Protein AF-A0AAD2GC82-F1 (afdb_monomer)

Structure (mmCIF, N/CA/C/O backbone):
data_AF-A0AAD2GC82-F1
#
_entry.id   AF-A0AAD2GC82-F1
#
loop_
_atom_site.group_PDB
_atom_site.id
_atom_site.type_symbol
_atom_site.label_atom_id
_atom_site.label_alt_id
_atom_site.label_comp_id
_atom_site.label_asym_id
_atom_site.label_entity_id
_atom_site.label_seq_id
_atom_site.pdbx_PDB_ins_code
_atom_site.Cartn_x
_atom_site.Cartn_y
_atom_site.Cartn_z
_atom_site.occupancy
_atom_site.B_iso_or_equiv
_atom_site.auth_seq_id
_atom_site.auth_comp_id
_atom_site.auth_asym_id
_atom_site.auth_atom_id
_atom_site.pdbx_PDB_model_num
ATOM 1 N N . MET A 1 1 ? 11.643 -2.626 2.211 1.00 55.22 1 MET A N 1
ATOM 2 C CA . MET A 1 1 ? 11.636 -1.670 1.077 1.00 55.22 1 MET A CA 1
ATOM 3 C C . MET A 1 1 ? 10.677 -2.180 0.012 1.00 55.22 1 MET A C 1
ATOM 5 O O . MET A 1 1 ? 10.746 -3.359 -0.311 1.00 55.22 1 MET A O 1
ATOM 9 N N . THR A 1 2 ? 9.769 -1.345 -0.496 1.00 75.06 2 THR A N 1
ATOM 10 C CA . THR A 1 2 ? 8.800 -1.717 -1.545 1.00 75.06 2 THR A CA 1
ATOM 11 C C . THR A 1 2 ? 9.206 -1.117 -2.894 1.00 75.06 2 THR A C 1
ATOM 13 O O . THR A 1 2 ? 9.865 -0.080 -2.945 1.00 75.06 2 THR A O 1
ATOM 16 N N . GLY A 1 3 ? 8.836 -1.770 -4.001 1.00 83.25 3 GLY A N 1
ATOM 17 C CA . GLY A 1 3 ? 9.104 -1.261 -5.350 1.00 83.25 3 GLY A CA 1
ATOM 18 C C . GLY A 1 3 ? 8.219 -0.058 -5.672 1.00 83.25 3 GLY A C 1
ATOM 19 O O . GLY A 1 3 ? 7.081 -0.233 -6.099 1.00 83.25 3 GLY A O 1
ATOM 20 N N . VAL A 1 4 ? 8.737 1.144 -5.433 1.00 89.88 4 VAL A N 1
ATOM 21 C CA . VAL A 1 4 ? 8.135 2.455 -5.744 1.00 89.88 4 VAL A CA 1
ATOM 22 C C . VAL A 1 4 ? 9.159 3.312 -6.487 1.00 89.88 4 VAL A C 1
ATOM 24 O O . VAL A 1 4 ? 10.333 2.938 -6.526 1.00 89.88 4 VAL A O 1
ATOM 27 N N . GLY A 1 5 ? 8.750 4.439 -7.073 1.00 88.38 5 GLY A N 1
ATOM 28 C CA . GLY A 1 5 ? 9.594 5.260 -7.950 1.00 88.38 5 GLY A CA 1
ATOM 29 C C . GLY A 1 5 ? 11.014 5.512 -7.424 1.00 88.38 5 GLY A C 1
ATOM 30 O O . GLY A 1 5 ? 11.978 5.198 -8.122 1.00 88.38 5 GLY A O 1
ATOM 31 N N . LYS A 1 6 ? 11.166 5.972 -6.174 1.00 91.12 6 LYS A N 1
ATOM 32 C CA . LYS A 1 6 ? 12.472 6.191 -5.523 1.00 91.12 6 LYS A CA 1
ATOM 33 C C . LYS A 1 6 ? 13.366 4.948 -5.550 1.00 91.12 6 LYS A C 1
ATOM 35 O O . LYS A 1 6 ? 14.505 5.025 -5.998 1.00 91.12 6 LYS A O 1
ATOM 40 N N . PHE A 1 7 ? 12.867 3.802 -5.084 1.00 89.69 7 PHE A N 1
ATOM 41 C CA . PHE A 1 7 ? 13.669 2.575 -5.007 1.00 89.69 7 PHE A CA 1
ATOM 42 C C . PHE A 1 7 ? 13.907 1.945 -6.378 1.00 89.69 7 PHE A C 1
ATOM 44 O O . PHE A 1 7 ? 14.988 1.430 -6.632 1.00 89.69 7 PHE A O 1
ATOM 51 N N . LEU A 1 8 ? 12.939 2.031 -7.289 1.00 86.19 8 LEU A N 1
ATOM 52 C CA . LEU A 1 8 ? 13.107 1.542 -8.654 1.00 86.19 8 LEU A CA 1
ATOM 53 C C . LEU A 1 8 ? 14.156 2.351 -9.431 1.00 86.19 8 LEU A C 1
ATOM 55 O O . LEU A 1 8 ? 14.877 1.764 -10.235 1.00 86.19 8 LEU A O 1
ATOM 59 N N . ALA A 1 9 ? 14.273 3.656 -9.171 1.00 86.44 9 ALA A N 1
ATOM 60 C CA . ALA A 1 9 ? 15.361 4.476 -9.699 1.00 86.44 9 ALA A CA 1
ATOM 61 C C . ALA A 1 9 ? 16.716 4.071 -9.093 1.00 86.44 9 ALA A C 1
ATOM 63 O O . ALA A 1 9 ? 17.656 3.812 -9.835 1.00 86.44 9 ALA A O 1
ATOM 64 N N . ILE A 1 10 ? 16.793 3.898 -7.766 1.00 88.25 10 ILE A N 1
ATOM 65 C CA . ILE A 1 10 ? 18.008 3.409 -7.079 1.00 88.25 10 ILE A CA 1
ATOM 66 C C . ILE A 1 10 ? 18.459 2.042 -7.627 1.00 88.25 10 ILE A C 1
ATOM 68 O O . ILE A 1 10 ? 19.651 1.786 -7.760 1.00 88.25 10 ILE A O 1
ATOM 72 N N . TRP A 1 11 ? 17.521 1.159 -7.977 1.00 84.88 11 TRP A N 1
ATOM 73 C CA . TRP A 1 11 ? 17.812 -0.163 -8.546 1.00 84.88 11 TRP A CA 1
ATOM 74 C C . TRP A 1 11 ? 18.043 -0.162 -10.066 1.00 84.88 11 TRP A C 1
ATOM 76 O O . TRP A 1 11 ? 18.080 -1.240 -10.663 1.00 84.88 11 TRP A O 1
ATOM 86 N N . ASN A 1 12 ? 18.145 1.006 -10.711 1.00 80.38 12 ASN A N 1
ATOM 87 C CA . ASN A 1 12 ? 18.289 1.151 -12.166 1.00 80.38 12 ASN A CA 1
ATOM 88 C C . ASN A 1 12 ? 17.193 0.417 -12.970 1.00 80.38 12 ASN A C 1
ATOM 90 O O . ASN A 1 12 ? 17.433 -0.124 -14.050 1.00 80.38 12 ASN A O 1
ATOM 94 N N . ARG A 1 13 ? 15.969 0.354 -12.426 1.00 76.81 13 ARG A N 1
ATOM 95 C CA . ARG A 1 13 ? 14.784 -0.224 -13.090 1.00 76.81 13 ARG A CA 1
ATOM 96 C C . ARG A 1 13 ? 13.922 0.836 -13.776 1.00 76.81 13 ARG A C 1
ATOM 98 O O . ARG A 1 13 ? 13.218 0.505 -14.728 1.00 76.81 13 ARG A O 1
ATOM 105 N N . LEU A 1 14 ? 13.969 2.079 -13.293 1.00 73.38 14 LEU A N 1
ATOM 106 C CA . LEU A 1 14 ? 13.290 3.244 -13.863 1.00 73.38 14 LEU A CA 1
ATOM 107 C C . LEU A 1 14 ? 14.277 4.401 -14.036 1.00 73.38 14 LEU A C 1
ATOM 109 O O . LEU A 1 14 ? 15.102 4.633 -13.162 1.00 73.38 14 LEU A O 1
ATOM 113 N N . ALA A 1 15 ? 14.125 5.173 -15.114 1.00 74.75 15 ALA A N 1
ATOM 114 C CA . ALA A 1 15 ? 14.872 6.419 -15.306 1.00 74.75 15 ALA A CA 1
ATOM 115 C C . ALA A 1 15 ? 14.344 7.574 -14.433 1.00 74.75 15 ALA A C 1
ATOM 117 O O . ALA A 1 15 ? 15.080 8.500 -14.110 1.00 74.75 15 ALA A O 1
ATOM 118 N N . LYS A 1 16 ? 13.058 7.532 -14.056 1.00 80.88 16 LYS A N 1
ATOM 119 C CA . LYS A 1 16 ? 12.396 8.559 -13.240 1.00 80.88 16 LYS A CA 1
ATOM 120 C C . LYS A 1 16 ? 11.832 7.944 -11.966 1.00 80.88 16 LYS A C 1
ATOM 122 O O . LYS A 1 16 ? 11.274 6.849 -11.996 1.00 80.88 16 LYS A O 1
ATOM 127 N N . SER A 1 17 ? 11.933 8.680 -10.864 1.00 89.12 17 SER A N 1
ATOM 128 C CA . SER A 1 17 ? 11.387 8.298 -9.559 1.00 89.12 17 SER A CA 1
ATOM 129 C C . SER A 1 17 ? 9.971 8.827 -9.308 1.00 89.12 17 SER A C 1
ATOM 131 O O . SER A 1 17 ? 9.445 8.638 -8.214 1.00 89.12 17 SER A O 1
ATOM 133 N N . SER A 1 18 ? 9.339 9.455 -10.303 1.00 89.56 18 SER A N 1
ATOM 134 C CA . SER A 1 18 ? 8.019 10.073 -10.178 1.00 89.56 18 SER A CA 1
ATOM 135 C C . SER A 1 18 ? 6.895 9.054 -10.009 1.00 89.56 18 SER A C 1
ATOM 137 O O . SER A 1 18 ? 6.961 7.939 -10.536 1.00 89.56 18 SER A O 1
ATOM 139 N N . CYS A 1 19 ? 5.827 9.449 -9.317 1.00 89.50 19 CYS A N 1
ATOM 140 C CA . CYS A 1 19 ? 4.646 8.602 -9.173 1.00 89.50 19 CYS A CA 1
ATOM 141 C C . CYS A 1 19 ? 3.966 8.392 -10.541 1.00 89.50 19 CYS A C 1
ATOM 143 O O . CYS A 1 19 ? 3.735 9.365 -11.258 1.00 89.50 19 CYS A O 1
ATOM 145 N N . PRO A 1 20 ? 3.575 7.156 -10.904 1.00 85.75 20 PRO A N 1
ATOM 146 C CA . PRO A 1 20 ? 2.880 6.883 -12.163 1.00 85.75 20 PRO A CA 1
ATOM 147 C C . PRO A 1 20 ? 1.410 7.330 -12.155 1.00 85.75 20 PRO A C 1
ATOM 149 O O . PRO A 1 20 ? 0.759 7.278 -13.191 1.00 85.75 20 PRO A O 1
ATOM 152 N N . ARG A 1 21 ? 0.863 7.712 -10.991 1.00 86.88 21 ARG A N 1
ATOM 153 C CA . ARG A 1 21 ? -0.540 8.123 -10.838 1.00 86.88 21 ARG A CA 1
ATOM 154 C C . ARG A 1 21 ? -0.723 9.632 -10.826 1.00 86.88 21 ARG A C 1
ATOM 156 O O . ARG A 1 21 ? -1.530 10.154 -11.583 1.00 86.88 21 ARG A O 1
ATOM 163 N N . CYS A 1 22 ? -0.037 10.324 -9.917 1.00 84.94 22 CYS A N 1
ATOM 164 C CA . CYS A 1 22 ? -0.086 11.776 -9.846 1.00 84.94 22 CYS A CA 1
ATOM 165 C C . CYS A 1 22 ? 1.235 12.325 -10.377 1.00 84.94 22 CYS A C 1
ATOM 167 O O . CYS A 1 22 ? 2.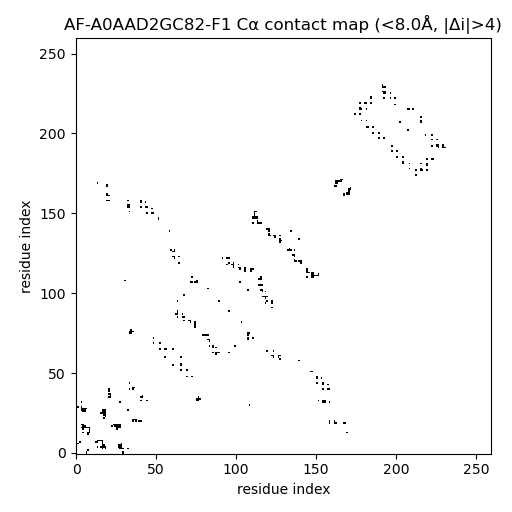273 12.238 -9.721 1.00 84.94 22 CYS A O 1
ATOM 169 N N . SER A 1 23 ? 1.195 12.923 -11.565 1.00 75.00 23 SER A N 1
ATOM 170 C CA . SER A 1 23 ? 2.351 13.581 -12.187 1.00 75.00 23 SER A CA 1
ATOM 171 C C . SER A 1 23 ? 2.955 14.703 -11.324 1.00 75.00 23 SER A C 1
ATOM 173 O O . SER A 1 23 ? 4.017 15.220 -11.645 1.00 75.00 23 SER A O 1
ATOM 175 N N . SER A 1 24 ? 2.293 15.074 -10.223 1.00 82.12 24 SER A N 1
ATOM 176 C CA . SER A 1 24 ? 2.723 16.066 -9.238 1.00 82.12 24 SER A CA 1
ATOM 177 C C . SER A 1 24 ? 3.758 15.571 -8.222 1.00 82.12 24 SER A C 1
ATOM 179 O O . SER A 1 24 ? 4.316 16.389 -7.497 1.00 82.12 24 SER A O 1
ATOM 181 N N . CYS A 1 25 ? 4.023 14.263 -8.125 1.00 87.81 25 CYS A N 1
ATOM 182 C CA . CYS A 1 25 ? 5.030 13.731 -7.205 1.00 87.81 25 CYS A CA 1
ATOM 183 C C . CYS A 1 25 ? 6.305 13.341 -7.972 1.00 87.81 25 CYS A C 1
ATOM 185 O O . CYS A 1 25 ? 6.318 12.281 -8.607 1.00 87.81 25 CYS A O 1
ATOM 187 N N . PRO A 1 26 ? 7.379 14.158 -7.922 1.00 87.31 26 PRO A N 1
ATOM 188 C CA . PRO A 1 26 ? 8.610 13.896 -8.668 1.00 87.31 26 PRO A CA 1
ATOM 189 C C . PRO A 1 26 ? 9.442 12.756 -8.072 1.00 87.31 26 PRO A C 1
ATOM 191 O O . PRO A 1 26 ? 10.144 12.077 -8.814 1.00 87.31 26 PRO A O 1
ATOM 194 N N . VAL A 1 27 ? 9.341 12.518 -6.759 1.00 91.00 27 VAL A N 1
ATOM 195 C CA . VAL A 1 27 ? 10.030 11.427 -6.056 1.00 91.00 27 VAL A CA 1
ATOM 196 C C . VAL A 1 27 ? 9.021 10.667 -5.200 1.00 91.00 27 VAL A C 1
ATOM 198 O O . VAL A 1 27 ? 8.688 11.072 -4.090 1.00 91.00 27 VAL A O 1
ATOM 201 N N . GLU A 1 28 ? 8.531 9.552 -5.728 1.00 93.38 28 GLU A N 1
ATOM 202 C CA . GLU A 1 28 ? 7.592 8.668 -5.046 1.00 93.38 28 GLU A CA 1
ATOM 203 C C . GLU A 1 28 ? 8.325 7.761 -4.054 1.00 93.38 28 GLU A C 1
ATOM 205 O O . GLU A 1 28 ? 9.108 6.887 -4.440 1.00 93.38 28 GLU A O 1
ATOM 210 N N . ASP A 1 29 ? 8.018 7.917 -2.771 1.00 93.50 29 ASP A N 1
ATOM 211 C CA . ASP A 1 29 ? 8.402 6.978 -1.725 1.00 93.50 29 ASP A CA 1
ATOM 212 C C . ASP A 1 29 ? 7.225 6.076 -1.301 1.00 93.50 29 ASP A C 1
ATOM 214 O O . ASP A 1 29 ? 6.130 6.098 -1.865 1.00 93.50 29 ASP A O 1
ATOM 218 N N . HIS A 1 30 ? 7.467 5.218 -0.311 1.00 91.50 30 HIS A N 1
ATOM 219 C CA . HIS A 1 30 ? 6.451 4.294 0.190 1.00 91.50 30 HIS A CA 1
ATOM 220 C C . HIS A 1 30 ? 5.303 5.008 0.924 1.00 91.50 30 HIS A C 1
ATOM 222 O O . HIS A 1 30 ? 4.180 4.507 0.907 1.00 91.50 30 HIS A O 1
ATOM 228 N N . LEU A 1 31 ? 5.560 6.179 1.518 1.00 94.12 31 LEU A N 1
ATOM 229 C CA . LEU A 1 31 ? 4.550 6.997 2.192 1.00 94.12 31 LEU A CA 1
ATOM 230 C C . LEU A 1 31 ? 3.604 7.643 1.179 1.00 94.12 31 LEU A C 1
ATOM 232 O O . LEU A 1 31 ? 2.411 7.802 1.442 1.00 94.12 31 LEU A O 1
ATOM 236 N N . HIS A 1 32 ? 4.122 7.985 -0.000 1.00 94.56 32 HIS A N 1
ATOM 237 C CA . HIS A 1 32 ? 3.336 8.549 -1.082 1.00 94.56 32 HIS A CA 1
ATOM 238 C C . HIS A 1 32 ? 2.264 7.580 -1.593 1.00 94.56 32 HIS A C 1
ATOM 240 O O . HIS A 1 32 ? 1.174 8.017 -1.943 1.00 94.56 32 HIS A O 1
ATOM 246 N N . VAL A 1 33 ? 2.515 6.268 -1.609 1.00 94.69 33 VAL A N 1
ATOM 247 C CA . VAL A 1 33 ? 1.583 5.273 -2.174 1.00 94.69 33 VAL A CA 1
ATOM 248 C C . VAL A 1 33 ? 0.157 5.388 -1.606 1.00 94.69 33 VAL A C 1
ATOM 250 O O . VAL A 1 33 ? -0.778 5.546 -2.400 1.00 94.69 33 VAL A O 1
ATOM 253 N N . PRO A 1 34 ? -0.060 5.343 -0.274 1.00 94.94 34 PRO A N 1
ATOM 254 C CA . PRO A 1 34 ? -1.382 5.572 0.291 1.00 94.94 34 PRO A CA 1
ATOM 255 C C . PRO A 1 34 ? -1.814 7.040 0.217 1.00 94.94 34 PRO A C 1
ATOM 257 O O . PRO A 1 34 ? -3.015 7.270 0.155 1.00 94.94 34 PRO A O 1
ATOM 260 N N . ARG A 1 35 ? -0.889 8.013 0.184 1.00 95.44 35 ARG A N 1
ATOM 261 C CA . ARG A 1 35 ? -1.150 9.474 0.181 1.00 95.44 35 ARG A CA 1
ATOM 262 C C . ARG A 1 35 ? -1.415 10.086 -1.194 1.00 95.44 35 ARG A C 1
ATOM 264 O O . ARG A 1 35 ? -1.836 11.234 -1.274 1.00 95.44 35 ARG A O 1
ATOM 271 N N . CYS A 1 36 ? -1.181 9.336 -2.265 1.00 94.62 36 CYS A N 1
ATOM 272 C CA . CYS A 1 36 ? -1.275 9.808 -3.639 1.00 94.62 36 CYS A CA 1
ATOM 273 C C . CYS A 1 36 ? -2.627 10.486 -3.898 1.00 94.62 36 CYS A C 1
ATOM 275 O O . CYS A 1 36 ? -3.682 9.883 -3.672 1.00 94.62 36 CYS A O 1
ATOM 277 N N . SER A 1 37 ? -2.592 11.734 -4.373 1.00 91.62 37 SER A N 1
ATOM 278 C CA . SER A 1 37 ? -3.777 12.575 -4.586 1.00 91.62 37 SER A CA 1
ATOM 279 C C . SER A 1 37 ? -4.532 12.268 -5.880 1.00 91.62 37 SER A C 1
ATOM 281 O O . SER A 1 37 ? -5.594 12.839 -6.106 1.00 91.62 37 SER A O 1
ATOM 283 N N . ALA A 1 38 ? -4.025 11.359 -6.719 1.00 91.75 38 ALA A N 1
ATOM 284 C CA . ALA A 1 38 ? -4.704 10.967 -7.948 1.00 91.75 38 ALA A CA 1
ATOM 285 C C . ALA A 1 38 ? -6.128 10.440 -7.662 1.00 91.75 38 ALA A C 1
ATOM 287 O O . ALA A 1 38 ? -6.296 9.655 -6.719 1.00 91.75 38 ALA A O 1
ATOM 288 N N . PRO A 1 39 ? -7.136 10.780 -8.491 1.00 91.44 39 PRO A N 1
ATOM 289 C CA . PRO A 1 39 ? -8.516 10.328 -8.291 1.00 91.44 39 PRO A CA 1
ATOM 290 C C . PRO A 1 39 ? -8.653 8.804 -8.183 1.00 91.44 39 PRO A C 1
ATOM 292 O O . PRO A 1 39 ? -9.382 8.305 -7.331 1.00 91.44 39 PRO A O 1
ATOM 295 N N . THR A 1 40 ? -7.885 8.051 -8.977 1.00 90.56 40 THR A N 1
ATOM 296 C CA . THR A 1 40 ? -7.867 6.578 -8.936 1.00 90.56 40 THR A CA 1
ATOM 297 C C . THR A 1 40 ? -7.341 6.037 -7.605 1.00 90.56 40 THR A C 1
ATOM 299 O O . THR A 1 40 ? -7.925 5.115 -7.038 1.00 90.56 40 THR A O 1
ATOM 302 N N . ALA A 1 41 ? -6.291 6.651 -7.046 1.00 93.75 41 ALA A N 1
ATOM 303 C CA . ALA A 1 41 ? -5.779 6.297 -5.724 1.00 93.75 41 ALA A CA 1
ATOM 304 C C . ALA A 1 41 ? -6.786 6.636 -4.618 1.00 93.75 41 ALA A C 1
ATOM 306 O O . ALA A 1 41 ? -6.950 5.857 -3.681 1.00 93.75 41 ALA A O 1
ATOM 307 N N . ALA A 1 42 ? -7.462 7.784 -4.718 1.00 94.50 42 ALA A N 1
ATOM 308 C CA . ALA A 1 42 ? -8.491 8.182 -3.762 1.00 94.50 42 ALA A CA 1
ATOM 309 C C . ALA A 1 42 ? -9.693 7.222 -3.786 1.00 94.50 42 ALA A C 1
ATOM 311 O O . ALA A 1 42 ? -10.166 6.814 -2.728 1.00 94.50 42 ALA A O 1
ATOM 312 N N . ALA A 1 43 ? -10.144 6.808 -4.974 1.00 95.56 43 ALA A N 1
ATOM 313 C CA . ALA A 1 43 ? -11.230 5.844 -5.133 1.00 95.56 43 ALA A CA 1
ATOM 314 C C . ALA A 1 43 ? -10.879 4.473 -4.531 1.00 95.56 43 ALA A C 1
ATOM 316 O O . ALA A 1 43 ? -11.657 3.918 -3.749 1.00 95.56 43 ALA A O 1
ATOM 317 N N . GLU A 1 44 ? -9.686 3.949 -4.835 1.00 96.19 44 GLU A N 1
ATOM 318 C CA . GLU A 1 44 ? -9.214 2.686 -4.262 1.00 96.19 44 GLU A CA 1
ATOM 319 C C . GLU A 1 44 ? -9.072 2.791 -2.736 1.00 96.19 44 GLU A C 1
ATOM 321 O O . GLU A 1 44 ? -9.515 1.895 -2.016 1.00 96.19 44 GLU A O 1
ATOM 326 N N . TRP A 1 45 ? -8.551 3.907 -2.216 1.00 97.62 45 TRP A N 1
ATOM 327 C CA . TRP A 1 45 ? -8.481 4.140 -0.774 1.00 97.62 45 TRP A CA 1
ATOM 328 C C . TRP A 1 45 ? -9.858 4.090 -0.116 1.00 97.62 45 TRP A C 1
ATOM 330 O O . TRP A 1 45 ? -10.050 3.324 0.827 1.00 97.62 45 TRP A O 1
ATOM 340 N N . SER A 1 46 ? -10.823 4.864 -0.618 1.00 97.19 46 SER A N 1
ATOM 341 C CA . SER A 1 46 ? -12.184 4.920 -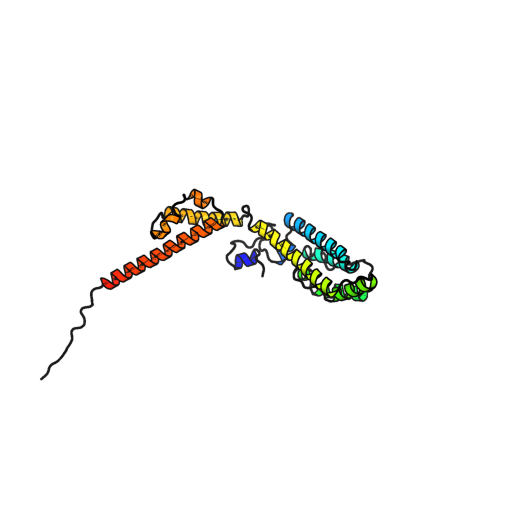0.071 1.00 97.19 46 SER A CA 1
ATOM 342 C C . SER A 1 46 ? -12.836 3.540 -0.045 1.00 97.19 46 SER A C 1
ATOM 344 O O . SER A 1 46 ? -13.427 3.148 0.962 1.00 97.19 46 SER A O 1
ATOM 346 N N . LYS A 1 47 ? -12.643 2.749 -1.107 1.00 97.81 47 LYS A N 1
ATOM 347 C CA . LYS A 1 47 ? -13.099 1.357 -1.172 1.00 97.81 47 LYS A CA 1
ATOM 348 C C . LYS A 1 47 ? -12.495 0.498 -0.059 1.00 97.81 47 LYS A C 1
ATOM 350 O O . LYS A 1 47 ? -13.220 -0.242 0.606 1.00 97.81 47 LYS A O 1
ATOM 355 N N . ARG A 1 48 ? -11.176 0.564 0.154 1.00 97.94 48 ARG A N 1
ATOM 356 C CA . ARG A 1 48 ? -10.497 -0.232 1.197 1.00 97.94 48 ARG A CA 1
ATOM 357 C C . ARG A 1 48 ? -10.843 0.238 2.605 1.00 97.94 48 ARG A C 1
ATOM 359 O O . ARG A 1 48 ? -11.039 -0.595 3.485 1.00 97.94 48 ARG A O 1
ATOM 366 N N . HIS A 1 49 ? -10.972 1.544 2.794 1.00 97.06 49 HIS A N 1
ATOM 367 C CA . HIS A 1 49 ? -11.355 2.173 4.054 1.00 97.06 49 HIS A CA 1
ATOM 368 C C . HIS A 1 49 ? -12.776 1.766 4.482 1.00 97.06 49 HIS A C 1
ATOM 370 O O . HIS A 1 49 ? -12.982 1.335 5.617 1.00 97.06 49 HIS A O 1
ATOM 376 N N . LEU A 1 50 ? -13.735 1.764 3.548 1.00 97.81 50 LEU A N 1
ATOM 377 C CA . LEU A 1 50 ? -15.103 1.295 3.796 1.00 97.81 50 LEU A CA 1
ATOM 378 C C . LEU A 1 50 ? -15.173 -0.217 4.062 1.00 97.81 50 LEU A C 1
ATOM 380 O O . LEU A 1 50 ? -15.857 -0.659 4.990 1.00 97.81 50 LEU A O 1
ATOM 384 N N . ALA A 1 51 ? -14.439 -1.020 3.286 1.00 98.19 51 ALA A N 1
ATOM 385 C CA . ALA A 1 51 ? -14.366 -2.465 3.499 1.00 98.19 51 ALA A CA 1
ATOM 386 C C . ALA A 1 51 ? -13.792 -2.809 4.885 1.00 98.19 51 ALA A C 1
ATOM 388 O O . ALA A 1 51 ? -14.271 -3.729 5.548 1.00 98.19 51 ALA A O 1
ATOM 389 N N . PHE A 1 52 ? -12.805 -2.040 5.352 1.00 98.31 52 PHE A N 1
ATOM 390 C CA . PHE A 1 52 ? -12.244 -2.188 6.691 1.00 98.31 52 PHE A CA 1
ATOM 391 C C . PHE A 1 52 ? -13.270 -1.893 7.790 1.00 98.31 52 PHE A C 1
ATOM 393 O O . PHE A 1 52 ? -13.394 -2.679 8.731 1.00 98.31 52 PHE A O 1
ATOM 400 N N . ARG A 1 53 ? -14.067 -0.825 7.645 1.00 97.94 53 ARG A N 1
ATOM 401 C CA . ARG A 1 53 ? -15.167 -0.527 8.577 1.00 97.94 53 ARG A CA 1
ATOM 402 C C . ARG A 1 53 ? -16.191 -1.655 8.639 1.00 97.94 53 ARG A C 1
ATOM 404 O O . ARG A 1 53 ? -16.522 -2.130 9.720 1.00 97.94 53 ARG A O 1
ATOM 411 N N . THR A 1 54 ? -16.616 -2.134 7.473 1.00 98.38 54 THR A N 1
ATOM 412 C CA . THR A 1 54 ? -17.564 -3.253 7.346 1.00 98.38 54 THR A CA 1
ATOM 413 C C . THR A 1 54 ? -17.028 -4.510 8.039 1.00 98.38 54 THR A C 1
ATOM 415 O O . THR A 1 54 ? -17.752 -5.215 8.747 1.00 98.38 54 THR A O 1
ATOM 418 N N . TRP A 1 55 ? -15.729 -4.782 7.889 1.00 98.50 55 TRP A N 1
ATOM 419 C CA . TRP A 1 55 ? -15.077 -5.886 8.584 1.00 98.50 55 TRP A CA 1
ATOM 420 C C . TRP A 1 55 ? -15.082 -5.700 10.109 1.00 98.50 55 TRP A C 1
ATOM 422 O O . TRP A 1 55 ? -15.412 -6.653 10.815 1.00 98.50 55 TRP A O 1
ATOM 432 N N . MET A 1 56 ? -14.777 -4.502 10.628 1.00 98.50 56 MET A N 1
ATOM 433 C CA . MET A 1 56 ? -14.817 -4.224 12.074 1.00 98.50 56 MET A CA 1
ATOM 434 C C . MET A 1 56 ? -16.212 -4.480 12.659 1.00 98.50 56 MET A C 1
ATOM 436 O O . MET A 1 56 ? -16.334 -5.172 13.671 1.00 98.50 56 MET A O 1
ATOM 440 N N . GLN A 1 57 ? -17.257 -4.024 11.968 1.00 97.56 57 GLN A N 1
ATOM 441 C CA . GLN A 1 57 ? -18.653 -4.261 12.349 1.00 97.56 57 GLN A CA 1
ATOM 442 C C . GLN A 1 57 ? -18.978 -5.760 12.372 1.00 97.56 57 GLN A C 1
ATOM 444 O O . GLN A 1 57 ? -19.468 -6.287 13.370 1.00 97.56 57 GLN A O 1
ATOM 449 N N . THR A 1 58 ? -18.589 -6.491 11.323 1.00 98.00 58 THR A N 1
ATOM 450 C CA . THR A 1 58 ? -18.762 -7.955 11.240 1.00 98.00 58 THR A CA 1
ATOM 451 C C . THR A 1 58 ? -18.028 -8.688 12.371 1.00 98.00 58 THR A C 1
ATOM 453 O O . THR A 1 58 ? -18.475 -9.721 12.883 1.00 98.00 58 THR A O 1
ATOM 456 N N . GLN A 1 59 ? -16.873 -8.171 12.795 1.00 98.06 59 GLN A N 1
ATOM 457 C CA . GLN A 1 59 ? -16.110 -8.745 13.897 1.00 98.06 59 GLN A CA 1
ATOM 458 C C . GLN A 1 59 ? -16.631 -8.357 15.286 1.00 98.06 59 GLN A C 1
ATOM 460 O O . GLN A 1 59 ? -16.117 -8.917 16.251 1.00 98.06 59 GLN A O 1
ATOM 465 N N . GLN A 1 60 ? -17.696 -7.552 15.397 1.00 98.06 60 GLN A N 1
ATOM 466 C CA . GLN A 1 60 ? -18.191 -6.997 16.666 1.00 98.06 60 GLN A CA 1
ATOM 467 C C . GLN A 1 60 ? -17.092 -6.210 17.400 1.00 98.06 60 GLN A C 1
ATOM 469 O O . GLN A 1 60 ? -16.893 -6.358 18.606 1.00 98.06 60 GLN A O 1
ATOM 474 N N . THR A 1 61 ? -16.313 -5.425 16.652 1.00 98.25 61 THR A N 1
ATOM 475 C CA . THR A 1 61 ? -15.354 -4.484 17.237 1.00 98.25 61 THR A CA 1
ATOM 476 C C . THR A 1 61 ? -16.093 -3.477 18.118 1.00 98.25 61 THR A C 1
ATOM 478 O O . THR A 1 61 ? -17.184 -3.035 17.762 1.00 98.25 61 THR A O 1
ATOM 481 N N . ALA A 1 62 ? -15.499 -3.107 19.254 1.00 97.62 62 ALA A N 1
ATOM 482 C CA . ALA A 1 62 ? -16.071 -2.115 20.152 1.00 97.62 62 ALA A CA 1
ATOM 483 C C . ALA A 1 62 ? -16.345 -0.798 19.391 1.00 97.62 62 ALA A C 1
ATOM 485 O O . ALA A 1 62 ? -15.446 -0.333 18.678 1.00 97.62 62 ALA A O 1
ATOM 486 N N . PRO A 1 63 ? -17.537 -0.183 19.521 1.00 96.31 63 PRO A N 1
ATOM 487 C CA . PRO A 1 63 ? -17.908 1.003 18.745 1.00 96.31 63 PRO A CA 1
ATOM 488 C C . PRO A 1 63 ? -16.910 2.162 18.861 1.00 96.31 63 PRO A C 1
ATOM 490 O O . PRO A 1 63 ? -16.632 2.841 17.872 1.00 96.31 63 PRO A O 1
ATOM 493 N N . GLU A 1 64 ? -16.318 2.370 20.041 1.00 96.31 64 GLU A N 1
ATOM 494 C CA . GLU A 1 64 ? -15.302 3.403 20.251 1.00 96.31 64 GLU A CA 1
ATOM 495 C C . GLU A 1 64 ? -13.987 3.109 19.510 1.00 96.31 64 GLU A C 1
ATOM 497 O O . GLU A 1 64 ? -13.359 4.027 18.976 1.00 96.31 64 GLU A O 1
ATOM 502 N N . ILE A 1 65 ? -13.598 1.832 19.412 1.00 97.56 65 ILE A N 1
ATOM 503 C CA . ILE A 1 65 ? -12.413 1.393 18.665 1.00 97.56 65 ILE A CA 1
ATOM 504 C C . ILE A 1 65 ? -12.676 1.532 17.165 1.00 97.56 65 ILE A C 1
ATOM 506 O O . ILE A 1 65 ? -11.817 2.041 16.446 1.00 97.56 65 ILE A O 1
ATOM 510 N N . GLU A 1 66 ? -13.857 1.114 16.692 1.00 97.19 66 GLU A N 1
ATOM 511 C CA . GLU A 1 66 ? -14.260 1.265 15.289 1.00 97.19 66 GLU A CA 1
ATOM 512 C C . GLU A 1 66 ? -14.196 2.734 14.867 1.00 97.19 66 GLU A C 1
ATOM 514 O O . GLU A 1 66 ? -13.530 3.055 13.882 1.00 97.19 66 GLU A O 1
ATOM 519 N N . ALA A 1 67 ? -14.849 3.621 15.625 1.00 96.06 67 ALA A N 1
ATOM 520 C CA . ALA A 1 67 ? -14.887 5.049 15.335 1.00 96.06 67 ALA A CA 1
ATOM 521 C C . ALA A 1 67 ? -13.475 5.649 15.287 1.00 96.06 67 ALA A C 1
ATOM 523 O O . ALA A 1 67 ? -13.119 6.308 14.307 1.00 96.06 67 ALA A O 1
ATOM 524 N N . PHE A 1 68 ? -12.645 5.360 16.297 1.00 97.69 68 PHE A N 1
ATOM 525 C CA . PHE A 1 68 ? -11.275 5.864 16.340 1.00 97.69 68 PHE A CA 1
ATOM 526 C C . PHE A 1 68 ? -10.425 5.359 15.185 1.00 97.69 68 PHE A C 1
ATOM 528 O O . PHE A 1 68 ? -9.836 6.169 14.476 1.00 97.69 68 PHE A O 1
ATOM 535 N N . LEU A 1 69 ? -10.345 4.043 14.970 1.00 97.75 69 LEU A N 1
ATOM 536 C CA . LEU A 1 69 ? -9.483 3.490 13.926 1.00 97.75 69 LEU A CA 1
ATOM 537 C C . LEU A 1 69 ? -9.954 3.909 12.533 1.00 97.75 69 LEU A C 1
ATOM 539 O O . LEU A 1 69 ? -9.120 4.167 11.666 1.00 97.75 69 LEU A O 1
ATOM 543 N N . PHE A 1 70 ? -11.266 4.023 12.315 1.00 96.44 70 PHE A N 1
ATOM 544 C CA . PHE A 1 70 ? -11.815 4.509 11.054 1.00 96.44 70 PHE A CA 1
ATOM 545 C C . PHE A 1 70 ? -11.374 5.949 10.766 1.00 96.44 70 PHE A C 1
ATOM 547 O O . PHE A 1 70 ? -10.867 6.223 9.676 1.00 96.44 70 PHE A O 1
ATOM 554 N N . ASP A 1 71 ? -11.500 6.863 11.727 1.00 96.00 71 ASP A N 1
ATOM 555 C CA . ASP A 1 71 ? -11.095 8.257 11.531 1.00 96.00 71 ASP A CA 1
ATOM 556 C C . ASP A 1 71 ? -9.576 8.430 11.528 1.00 96.00 71 ASP A C 1
ATOM 558 O O . ASP A 1 71 ? -9.037 9.115 10.657 1.00 96.00 71 ASP A O 1
ATOM 562 N N . TYR A 1 72 ? -8.862 7.746 12.421 1.00 97.50 72 TYR A N 1
ATOM 563 C CA . TYR A 1 72 ? -7.409 7.842 12.517 1.00 97.50 72 TYR A CA 1
ATOM 564 C C . TYR A 1 72 ? -6.730 7.333 11.245 1.00 97.50 72 TYR A C 1
ATOM 566 O O . TYR A 1 72 ? -5.753 7.920 10.786 1.00 97.50 72 TYR A O 1
ATOM 574 N N . LEU A 1 73 ? -7.291 6.314 10.588 1.00 97.00 73 LEU A N 1
ATOM 575 C CA . LEU A 1 73 ? -6.759 5.823 9.322 1.00 97.00 73 LEU A CA 1
ATOM 576 C C . LEU A 1 73 ? -6.828 6.885 8.208 1.00 97.00 73 LEU A C 1
ATOM 578 O O . LEU A 1 73 ? -5.939 6.920 7.361 1.00 97.00 73 LEU A O 1
ATOM 582 N N . LYS A 1 74 ? -7.802 7.812 8.219 1.00 95.81 74 LYS A N 1
ATOM 583 C CA . LYS A 1 74 ? -7.867 8.924 7.240 1.00 95.81 74 LYS A CA 1
ATOM 584 C C . LYS A 1 74 ? -6.632 9.827 7.317 1.00 95.81 74 LYS A C 1
ATOM 586 O O . LYS A 1 74 ? -6.180 10.351 6.297 1.00 95.81 74 LYS A O 1
ATOM 591 N N . THR A 1 75 ? -6.045 9.948 8.504 1.00 96.81 75 THR A N 1
ATOM 592 C CA . THR A 1 75 ? -4.865 10.786 8.764 1.00 96.81 75 THR A CA 1
ATOM 593 C C . THR A 1 75 ? -3.606 10.244 8.075 1.00 96.81 75 THR A C 1
ATOM 595 O O . THR A 1 75 ? -2.670 10.996 7.819 1.00 96.81 75 THR A O 1
ATOM 598 N N . VAL A 1 76 ? -3.602 8.970 7.648 1.00 96.25 76 VAL A N 1
ATOM 599 C CA . VAL A 1 76 ? -2.555 8.432 6.764 1.00 96.25 76 VAL A CA 1
ATOM 600 C C . VAL A 1 76 ? -2.460 9.242 5.475 1.00 96.25 76 VAL A C 1
ATOM 602 O O . VAL A 1 76 ? -1.351 9.536 5.028 1.00 96.25 76 VAL A O 1
ATOM 605 N N . ARG A 1 77 ? -3.610 9.598 4.881 1.00 94.81 77 ARG A N 1
ATOM 606 C CA . ARG A 1 77 ? -3.698 10.388 3.642 1.00 94.81 77 ARG A CA 1
ATOM 607 C C . ARG A 1 77 ? -3.575 11.879 3.878 1.00 94.81 77 ARG A C 1
ATOM 609 O O . ARG A 1 77 ? -3.037 12.578 3.027 1.00 94.81 77 ARG A O 1
ATOM 616 N N . GLN A 1 78 ? -4.084 12.348 5.009 1.00 94.06 78 GLN A N 1
ATOM 617 C CA . GLN A 1 78 ? -4.095 13.757 5.380 1.00 94.06 78 GLN A CA 1
ATOM 618 C C . GLN A 1 78 ? -3.526 13.916 6.795 1.00 94.06 78 GLN A C 1
ATOM 620 O O . GLN A 1 78 ? -4.294 14.030 7.751 1.00 94.06 78 GLN A O 1
ATOM 625 N N . PRO A 1 79 ? -2.187 13.920 6.955 1.00 92.50 79 PRO A N 1
ATOM 626 C CA . PRO A 1 79 ? -1.556 14.042 8.272 1.00 92.50 79 PRO A CA 1
ATOM 627 C C . PRO A 1 79 ? -1.942 15.320 9.028 1.00 92.50 79 PRO A C 1
ATOM 629 O O . PRO A 1 79 ? -1.930 15.332 10.254 1.00 92.50 79 PRO A O 1
ATOM 632 N N . SER A 1 80 ? -2.343 16.373 8.307 1.00 93.00 80 SER A N 1
ATOM 633 C CA . SER A 1 80 ? -2.847 17.629 8.874 1.00 93.00 80 SER A CA 1
ATOM 634 C C . SER A 1 80 ? -4.117 17.473 9.716 1.00 93.00 80 SER A C 1
ATOM 636 O O . SER A 1 80 ? -4.402 18.352 10.522 1.00 93.00 80 SER A O 1
ATOM 638 N N . LEU A 1 81 ? -4.867 16.372 9.571 1.00 92.88 81 LEU A N 1
ATOM 639 C CA . LEU A 1 81 ? -6.037 16.087 10.409 1.00 92.88 81 LEU A CA 1
ATOM 640 C C . LEU A 1 81 ? -5.669 15.751 11.865 1.00 92.88 81 LEU A C 1
ATOM 642 O O . LEU A 1 81 ? -6.535 15.825 12.734 1.00 92.88 81 LEU A O 1
ATOM 646 N N . GLY A 1 82 ? -4.411 15.388 12.141 1.00 93.56 82 GLY A N 1
ATOM 647 C CA . GLY A 1 82 ? -3.950 1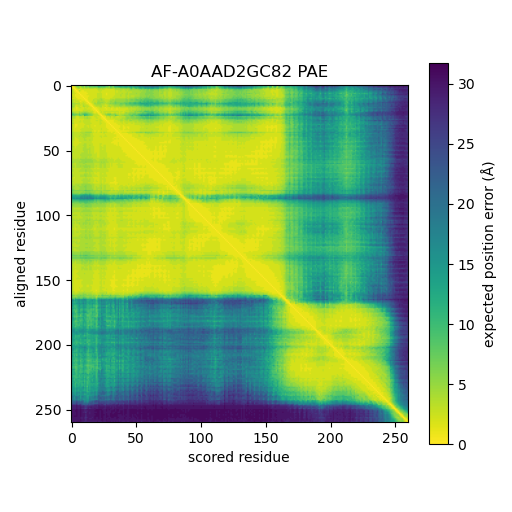5.055 13.490 1.00 93.56 82 GLY A CA 1
ATOM 648 C C . GLY A 1 82 ? -4.645 13.831 14.099 1.00 93.56 82 GLY A C 1
ATOM 649 O O . GLY A 1 82 ? -5.262 13.029 13.405 1.00 93.56 82 GLY A O 1
ATOM 650 N N . VAL A 1 83 ? -4.520 13.648 15.415 1.00 94.81 83 VAL A N 1
ATOM 651 C CA . VAL A 1 83 ? -5.214 12.566 16.136 1.00 94.81 83 VAL A CA 1
ATOM 652 C C . VAL A 1 83 ? -6.696 12.944 16.294 1.00 94.81 83 VAL A C 1
ATOM 654 O O . VAL A 1 83 ? -6.977 14.023 16.811 1.00 94.81 83 VAL A O 1
ATOM 657 N N . PRO A 1 84 ? -7.657 12.093 15.884 1.00 92.00 84 PRO A N 1
ATOM 658 C CA . PRO A 1 84 ? -9.069 12.443 15.908 1.00 92.00 84 PRO A CA 1
ATOM 659 C C . PRO A 1 84 ? -9.611 12.513 17.336 1.00 92.00 84 PRO A C 1
ATOM 661 O O . PRO A 1 84 ? -9.387 11.623 18.161 1.00 92.00 84 PRO A O 1
ATOM 664 N N . THR A 1 85 ? -10.419 13.538 17.595 1.00 86.25 85 THR A N 1
ATOM 665 C CA . THR A 1 85 ? -11.211 13.644 18.821 1.00 86.25 85 THR A CA 1
ATOM 666 C C . THR A 1 85 ? -12.462 12.784 18.687 1.00 86.25 85 THR A C 1
ATOM 668 O O . THR A 1 85 ? -13.466 13.200 18.109 1.00 86.25 85 THR A O 1
ATOM 671 N N . VAL A 1 86 ? -12.418 11.566 19.220 1.00 80.69 86 VAL A N 1
ATOM 672 C CA . VAL A 1 86 ? -13.558 10.646 19.159 1.00 80.69 86 VAL A CA 1
ATOM 673 C C . VAL A 1 86 ? -14.539 10.945 20.285 1.00 80.69 86 VAL A C 1
ATOM 675 O O . VAL A 1 86 ? -14.202 10.834 21.461 1.00 80.69 86 VAL A O 1
ATOM 678 N N . ARG A 1 87 ? -15.775 11.298 19.913 1.00 76.81 87 ARG A N 1
ATOM 679 C CA . ARG A 1 87 ? -16.891 11.549 20.847 1.00 76.81 87 ARG A CA 1
ATOM 680 C C . ARG A 1 87 ? -17.671 10.284 21.232 1.00 76.81 87 ARG A C 1
ATOM 682 O O . ARG A 1 87 ? -18.712 10.388 21.871 1.00 76.81 87 ARG A O 1
ATOM 689 N N . ALA A 1 88 ? -17.211 9.104 20.818 1.00 77.06 88 ALA A N 1
ATOM 690 C CA . ALA A 1 88 ? -17.877 7.851 21.150 1.00 77.06 88 ALA A CA 1
ATOM 691 C C . ALA A 1 88 ? -17.875 7.629 22.669 1.00 77.06 88 ALA A C 1
ATOM 693 O O . ALA A 1 88 ? -16.845 7.775 23.331 1.00 77.06 88 ALA A O 1
ATOM 694 N N . TRP A 1 89 ? -19.034 7.261 23.212 1.00 85.50 89 TRP A N 1
ATOM 695 C CA . TRP A 1 89 ? -19.134 6.848 24.603 1.00 85.50 89 TRP A CA 1
ATOM 696 C C . TRP A 1 89 ? -18.367 5.537 24.796 1.00 85.50 89 TRP A C 1
ATOM 698 O O . TRP A 1 89 ? -18.606 4.570 24.074 1.00 85.50 89 TRP A O 1
ATOM 708 N N . SER A 1 90 ? -17.446 5.508 25.759 1.00 89.44 90 SER A N 1
ATOM 709 C CA . SER A 1 90 ? -16.702 4.303 26.128 1.00 89.44 90 SER A CA 1
ATOM 710 C C . SER A 1 90 ? -16.993 3.941 27.575 1.00 89.44 90 SER A C 1
ATOM 712 O O . SER A 1 90 ? -16.994 4.806 28.453 1.00 89.44 90 SER A O 1
ATOM 714 N N . ARG A 1 91 ? -17.165 2.641 27.834 1.00 92.12 91 ARG A N 1
ATOM 715 C CA . ARG A 1 91 ? -17.289 2.092 29.195 1.00 92.12 91 ARG A CA 1
ATOM 716 C C . ARG A 1 91 ? -15.998 2.219 29.997 1.00 92.12 91 ARG A C 1
ATOM 718 O O . ARG A 1 91 ? -16.041 2.204 31.222 1.00 92.12 91 ARG A O 1
ATOM 725 N N . HIS A 1 92 ? -14.862 2.371 29.315 1.00 94.62 92 HIS A N 1
ATOM 726 C CA . HIS A 1 92 ? -13.547 2.480 29.939 1.00 94.62 92 HIS A CA 1
ATOM 727 C C . HIS A 1 92 ? -12.771 3.698 29.403 1.00 94.62 92 HIS A C 1
ATOM 729 O O . HIS A 1 92 ? -11.749 3.529 28.729 1.00 94.62 92 HIS A O 1
ATOM 735 N N . PRO A 1 93 ? -13.199 4.941 29.713 1.00 93.75 93 PRO A N 1
ATOM 736 C CA . PRO A 1 93 ? -12.635 6.154 29.111 1.00 93.75 93 PRO A CA 1
ATOM 737 C C . PRO A 1 93 ? -11.123 6.311 29.307 1.00 93.75 93 PRO A C 1
ATOM 739 O O . PRO A 1 93 ? -10.422 6.744 28.395 1.00 93.75 93 PRO A O 1
ATOM 742 N N . HIS A 1 94 ? -10.599 5.940 30.479 1.00 94.31 94 HIS A N 1
ATOM 743 C CA . HIS A 1 94 ? -9.165 6.033 30.774 1.00 94.31 94 HIS A CA 1
ATOM 744 C C . HIS A 1 94 ? -8.336 5.056 29.930 1.00 94.31 94 HIS A C 1
ATOM 746 O O . HIS A 1 94 ? -7.321 5.446 29.354 1.00 94.31 94 HIS A O 1
ATOM 752 N N . LEU A 1 95 ? -8.799 3.808 29.795 1.00 96.38 95 LEU A N 1
ATOM 753 C CA . LEU A 1 95 ? -8.148 2.802 28.953 1.00 96.38 95 LEU A CA 1
ATOM 754 C C . LEU A 1 95 ? -8.229 3.187 27.473 1.00 96.38 95 LEU A C 1
ATOM 756 O O . LEU A 1 95 ? -7.247 3.042 26.749 1.00 96.38 95 LEU A O 1
ATOM 760 N N . PHE A 1 96 ? -9.361 3.746 27.038 1.00 96.69 96 PHE A N 1
ATOM 761 C CA . PHE A 1 96 ? -9.534 4.247 25.677 1.00 96.69 96 PHE A CA 1
ATOM 762 C C . PHE A 1 96 ? -8.577 5.400 25.359 1.00 96.69 96 PHE A C 1
ATOM 764 O O . PHE A 1 96 ? -7.855 5.336 24.366 1.00 96.69 96 PHE A O 1
ATOM 771 N N . ARG A 1 97 ? -8.467 6.404 26.238 1.00 95.56 97 ARG A N 1
ATOM 772 C CA . ARG A 1 97 ? -7.489 7.499 26.089 1.00 95.56 97 ARG A CA 1
ATOM 773 C C . ARG A 1 97 ? -6.046 6.991 26.065 1.00 95.56 97 ARG A C 1
ATOM 775 O O . ARG A 1 97 ? -5.250 7.464 25.258 1.00 95.56 97 ARG A O 1
ATOM 782 N N . SER A 1 98 ? -5.719 6.007 26.903 1.00 96.12 98 SER A N 1
ATOM 783 C CA . SER A 1 98 ? -4.399 5.365 26.905 1.00 96.12 98 SER A CA 1
ATOM 784 C C . SER A 1 98 ? -4.114 4.625 25.593 1.00 96.12 98 SER A C 1
ATOM 786 O O . SER A 1 98 ? -3.018 4.731 25.045 1.00 96.12 98 SER A O 1
ATOM 788 N N . ALA A 1 99 ? -5.104 3.924 25.030 1.00 97.44 99 ALA A N 1
ATOM 789 C CA . ALA A 1 99 ? -4.979 3.272 23.728 1.00 97.44 99 ALA A CA 1
ATOM 790 C C . ALA A 1 99 ? -4.782 4.279 22.586 1.00 97.44 99 ALA A C 1
ATOM 792 O O . ALA A 1 99 ? -3.901 4.078 21.752 1.00 97.44 99 ALA A O 1
ATOM 793 N N . ILE A 1 100 ? -5.530 5.390 22.591 1.00 97.31 100 ILE A N 1
ATOM 794 C CA . ILE A 1 100 ? -5.359 6.491 21.632 1.00 97.31 100 ILE A CA 1
ATOM 795 C C . ILE A 1 100 ? -3.946 7.064 21.719 1.00 97.31 100 ILE A C 1
ATOM 797 O O . ILE A 1 100 ? -3.265 7.144 20.701 1.00 97.31 100 ILE A O 1
ATOM 801 N N . SER A 1 101 ? -3.493 7.425 22.923 1.00 96.75 101 SER A N 1
ATOM 802 C CA . SER A 1 101 ? -2.157 7.990 23.141 1.00 96.75 101 SER A CA 1
ATOM 803 C C . SER A 1 101 ? -1.063 7.019 22.688 1.00 96.75 101 SER A C 1
ATOM 805 O O . SER A 1 101 ? -0.191 7.379 21.901 1.00 96.75 101 SER A O 1
ATOM 807 N N . SER A 1 102 ? -1.174 5.746 23.077 1.00 97.75 102 SER A N 1
ATOM 808 C CA . SER A 1 102 ? -0.241 4.696 22.661 1.00 97.75 102 SER A CA 1
ATOM 809 C C . SER A 1 102 ? -0.246 4.453 21.150 1.00 97.75 102 SER A C 1
ATOM 811 O O . SER A 1 102 ? 0.798 4.148 20.587 1.00 97.75 102 SER A O 1
ATOM 813 N N . GLN A 1 103 ? -1.386 4.567 20.468 1.00 98.00 103 GLN A N 1
ATOM 814 C CA . GLN A 1 103 ? -1.413 4.456 19.011 1.00 98.00 103 GLN A CA 1
ATOM 815 C C . GLN A 1 103 ? -0.851 5.711 18.336 1.00 98.00 103 GLN A C 1
ATOM 817 O O . GLN A 1 103 ? -0.200 5.603 17.298 1.00 98.00 103 GLN A O 1
ATOM 822 N N . ALA A 1 104 ? -1.082 6.888 18.918 1.00 96.38 104 ALA A N 1
ATOM 823 C CA . ALA A 1 104 ? -0.585 8.153 18.400 1.00 96.38 104 ALA A CA 1
ATOM 824 C C . ALA A 1 104 ? 0.949 8.211 18.388 1.00 96.38 104 ALA A C 1
ATOM 826 O O . ALA A 1 104 ? 1.512 8.731 17.428 1.00 96.38 104 ALA A O 1
ATOM 827 N N . THR A 1 105 ? 1.622 7.621 19.385 1.00 97.19 105 THR A N 1
ATOM 828 C CA . THR A 1 105 ? 3.093 7.521 19.403 1.00 97.19 105 THR A CA 1
ATOM 829 C C . THR A 1 105 ? 3.645 6.606 18.308 1.00 97.19 105 THR A C 1
ATOM 831 O O . THR A 1 105 ? 4.730 6.861 17.796 1.00 97.19 105 THR A O 1
ATOM 834 N N . LEU A 1 106 ? 2.896 5.572 17.910 1.00 96.75 106 LEU A N 1
ATOM 835 C CA . LEU A 1 106 ? 3.245 4.694 16.782 1.00 96.75 106 LEU A CA 1
ATOM 836 C C . LEU A 1 106 ? 2.957 5.345 15.418 1.00 96.75 106 LEU A C 1
ATOM 838 O O . LEU A 1 106 ? 3.531 4.955 14.401 1.00 96.75 106 LEU A O 1
ATOM 842 N N . GLY A 1 107 ? 2.065 6.335 15.393 1.00 95.94 107 GLY A N 1
ATOM 843 C CA . GLY A 1 107 ? 1.665 7.059 14.197 1.00 95.94 107 GLY A CA 1
ATOM 844 C C . GLY A 1 107 ? 0.647 6.315 13.328 1.00 95.94 107 GLY A C 1
ATOM 845 O O . GLY A 1 107 ? 0.480 5.095 13.376 1.00 95.94 107 GLY A O 1
ATOM 846 N N . ALA A 1 108 ? -0.044 7.075 12.478 1.00 95.62 108 ALA A N 1
ATOM 847 C CA . ALA A 1 108 ? -1.096 6.539 11.618 1.00 95.62 108 ALA A CA 1
ATOM 848 C C . ALA A 1 108 ? -0.538 5.681 10.482 1.00 95.62 108 ALA A C 1
ATOM 850 O O . ALA A 1 108 ? -1.129 4.666 10.121 1.00 95.62 108 ALA A O 1
ATOM 851 N N . GLN A 1 109 ? 0.619 6.068 9.936 1.00 95.62 109 GLN A N 1
ATOM 852 C CA . GLN A 1 109 ? 1.313 5.287 8.913 1.00 95.62 109 GLN A CA 1
ATOM 853 C C . GLN A 1 109 ? 1.639 3.876 9.423 1.00 95.62 109 GLN A C 1
ATOM 855 O O . GLN A 1 109 ? 1.430 2.903 8.697 1.00 95.62 109 GLN A O 1
ATOM 860 N N . GLY A 1 110 ? 2.052 3.773 10.691 1.00 95.50 110 GLY A N 1
ATOM 861 C CA . GLY A 1 110 ? 2.371 2.513 11.348 1.00 95.50 110 GLY A CA 1
ATOM 862 C C . GLY A 1 110 ? 1.227 1.501 11.304 1.00 95.50 110 GLY A C 1
ATOM 863 O O . GLY A 1 110 ? 1.491 0.308 11.191 1.00 95.50 110 GLY A O 1
ATOM 864 N N . LEU A 1 111 ? -0.040 1.938 11.271 1.00 96.88 111 LEU A N 1
ATOM 865 C CA . LEU A 1 111 ? -1.179 1.025 11.111 1.00 96.88 111 LEU A CA 1
ATOM 866 C C . LEU A 1 111 ? -1.055 0.171 9.844 1.00 96.88 111 LEU A C 1
ATOM 868 O O . LEU A 1 111 ? -1.235 -1.044 9.904 1.00 96.88 111 LEU A O 1
ATOM 872 N N . LEU A 1 112 ? -0.705 0.785 8.708 1.00 96.81 112 LEU A N 1
ATOM 873 C CA . LEU A 1 112 ? -0.539 0.078 7.431 1.00 96.81 112 LEU A CA 1
ATOM 874 C C . LEU A 1 112 ? 0.682 -0.851 7.415 1.00 96.81 112 LEU A C 1
ATOM 876 O O . LEU A 1 112 ? 0.790 -1.715 6.546 1.00 96.81 112 LEU A O 1
ATOM 880 N N . GLU A 1 113 ? 1.587 -0.675 8.371 1.00 94.44 113 GLU A N 1
ATOM 881 C CA . GLU A 1 113 ? 2.802 -1.466 8.563 1.00 94.44 113 GLU A CA 1
ATOM 882 C C . GLU A 1 113 ? 2.631 -2.508 9.683 1.00 94.44 113 GLU A C 1
ATOM 884 O O . GLU A 1 113 ? 3.538 -3.290 9.954 1.00 94.44 113 GLU A O 1
ATOM 889 N N . GLY A 1 114 ? 1.443 -2.568 10.297 1.00 95.12 114 GLY A N 1
ATOM 890 C CA . GLY A 1 114 ? 1.099 -3.518 11.353 1.00 95.12 114 GLY A CA 1
ATOM 891 C C . GLY A 1 114 ? 1.435 -3.060 12.773 1.00 95.12 114 GLY A C 1
ATOM 892 O O . GLY A 1 114 ? 1.264 -3.836 13.711 1.00 95.12 114 GLY A O 1
ATOM 893 N N . LEU A 1 115 ? 1.866 -1.811 12.955 1.00 96.81 115 LEU A N 1
ATOM 894 C CA . LEU A 1 115 ? 2.138 -1.205 14.258 1.00 96.81 115 LEU A CA 1
ATOM 895 C C . LEU A 1 115 ? 0.826 -0.767 14.921 1.00 96.81 115 LEU A C 1
ATOM 897 O O . LEU A 1 115 ? 0.366 0.371 14.793 1.00 96.81 115 LEU A O 1
ATOM 901 N N . VAL A 1 116 ? 0.213 -1.712 15.628 1.00 97.69 116 VAL A N 1
ATOM 902 C CA . VAL A 1 116 ? -1.052 -1.531 16.345 1.00 97.69 116 VAL A CA 1
ATOM 903 C C . VAL A 1 116 ? -0.796 -1.611 17.845 1.00 97.69 116 VAL A C 1
ATOM 905 O O . VAL A 1 116 ? -0.188 -2.568 18.322 1.00 97.69 116 VAL A O 1
ATOM 908 N N . SER A 1 117 ? -1.286 -0.626 18.601 1.00 98.12 117 SER A N 1
ATOM 909 C CA . SER A 1 117 ? -1.151 -0.615 20.059 1.00 98.12 117 SER A CA 1
ATOM 910 C C . SER A 1 117 ? -1.790 -1.868 20.682 1.00 98.12 117 SER A C 1
ATOM 912 O O . SER A 1 117 ? -2.945 -2.193 20.377 1.00 98.12 117 SER A O 1
ATOM 914 N N . PRO A 1 118 ? -1.102 -2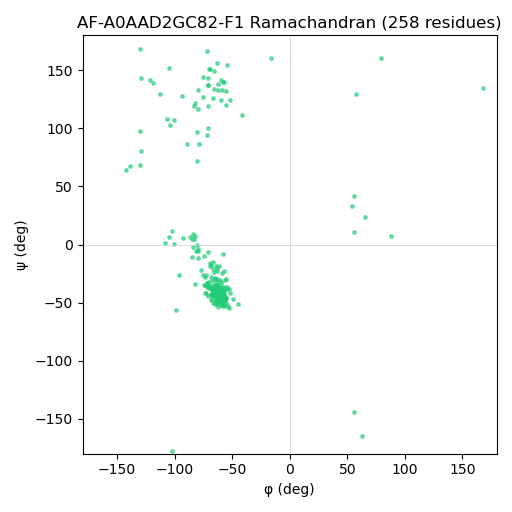.561 21.609 1.00 96.88 118 PRO A N 1
ATOM 915 C CA . PRO A 1 118 ? -1.668 -3.714 22.308 1.00 96.88 118 PRO A CA 1
ATOM 916 C C . PRO A 1 118 ? -2.869 -3.339 23.192 1.00 96.88 118 PRO A C 1
ATOM 918 O O . PRO A 1 118 ? -3.676 -4.210 23.528 1.00 96.88 118 PRO A O 1
ATOM 921 N N . ASN A 1 119 ? -3.036 -2.055 23.528 1.00 98.00 119 ASN A N 1
ATOM 922 C CA . ASN A 1 119 ? -4.143 -1.562 24.348 1.00 98.00 119 ASN A CA 1
ATOM 923 C C . ASN A 1 119 ? -5.502 -1.747 23.654 1.00 98.00 119 ASN A C 1
ATOM 925 O O . ASN A 1 119 ? -6.508 -1.985 24.325 1.00 98.00 119 ASN A O 1
ATOM 929 N N . TRP A 1 120 ? -5.537 -1.739 22.315 1.00 98.19 120 TRP A N 1
ATOM 930 C CA . TRP A 1 120 ? -6.757 -2.019 21.551 1.00 98.19 120 TRP A CA 1
ATOM 931 C C . TRP A 1 120 ? -7.300 -3.418 21.819 1.00 98.19 120 TRP A C 1
ATOM 933 O O . TRP A 1 120 ? -8.502 -3.598 22.000 1.00 98.19 120 TRP A O 1
ATOM 943 N N . ARG A 1 121 ? -6.410 -4.412 21.904 1.00 98.31 121 ARG A N 1
ATOM 944 C CA . ARG A 1 121 ? -6.777 -5.797 22.223 1.00 98.31 121 ARG A CA 1
ATOM 945 C C . ARG A 1 121 ? -7.413 -5.899 23.602 1.00 98.31 121 ARG A C 1
ATOM 947 O O . ARG A 1 121 ? -8.382 -6.634 23.764 1.00 98.31 121 ARG A O 1
ATOM 954 N N . HIS A 1 122 ? -6.862 -5.187 24.583 1.00 97.94 122 HIS A N 1
ATOM 955 C CA . HIS A 1 122 ? -7.390 -5.202 25.942 1.00 97.94 122 HIS A CA 1
ATOM 956 C C . HIS A 1 122 ? -8.809 -4.615 25.996 1.00 97.94 122 HIS A C 1
ATOM 958 O O . HIS A 1 122 ? -9.719 -5.271 26.496 1.00 97.94 122 HIS A O 1
ATOM 964 N N . LEU A 1 123 ? -9.026 -3.445 25.387 1.00 97.81 123 LEU A N 1
ATOM 965 C CA . LEU A 1 123 ? -10.359 -2.838 25.279 1.00 97.81 123 LEU A CA 1
ATOM 966 C C . LEU A 1 123 ? -11.354 -3.736 24.538 1.00 97.81 123 LEU A C 1
ATOM 968 O O . LEU A 1 123 ? -12.493 -3.893 24.975 1.00 97.81 123 LEU A O 1
ATOM 972 N N . GLN A 1 124 ? -10.920 -4.376 23.451 1.00 98.44 124 GLN A N 1
ATOM 973 C CA . GLN A 1 124 ? -11.769 -5.307 22.718 1.00 98.44 124 GLN A CA 1
ATOM 974 C C . GLN A 1 124 ? -12.149 -6.533 23.560 1.00 98.44 124 GLN A C 1
ATOM 976 O O . GLN A 1 124 ? -13.277 -7.011 23.462 1.00 98.44 124 GLN A O 1
ATOM 981 N N . ALA A 1 125 ? -11.236 -7.049 24.388 1.00 98.44 125 ALA A N 1
ATOM 982 C CA . ALA A 1 125 ? -11.526 -8.163 25.288 1.00 98.44 125 ALA A CA 1
ATOM 983 C C . ALA A 1 125 ? -12.620 -7.798 26.302 1.00 98.44 125 ALA A C 1
ATOM 985 O O . ALA A 1 125 ? -13.559 -8.571 26.491 1.00 98.44 125 ALA A O 1
ATOM 986 N N . LEU A 1 126 ? -12.539 -6.597 26.887 1.00 98.06 126 LEU A N 1
ATOM 987 C CA . LEU A 1 126 ? -13.574 -6.070 27.783 1.00 98.06 126 LEU A CA 1
ATOM 988 C C . LEU A 1 126 ? -14.917 -5.932 27.057 1.00 98.06 126 LEU A C 1
ATOM 990 O O . LEU A 1 126 ? -15.949 -6.347 27.582 1.00 98.06 126 LEU A O 1
ATOM 994 N N . HIS A 1 127 ? -14.903 -5.424 25.821 1.00 98.00 127 HIS A N 1
ATOM 995 C CA . HIS A 1 127 ? -16.110 -5.319 25.007 1.00 98.00 127 HIS A CA 1
ATOM 996 C C . HIS A 1 127 ? -16.740 -6.687 24.716 1.00 98.00 127 HIS A C 1
ATOM 998 O O . HIS A 1 127 ? -17.938 -6.851 24.926 1.00 98.00 127 HIS A O 1
ATOM 1004 N N . PHE A 1 128 ? -15.953 -7.683 24.289 1.00 98.50 128 PHE A N 1
ATOM 1005 C CA . PHE A 1 128 ? -16.457 -9.038 24.046 1.00 98.50 128 PHE A CA 1
ATOM 1006 C C . PHE A 1 128 ? -17.065 -9.666 25.297 1.00 98.50 128 PHE A C 1
ATOM 1008 O O . PHE A 1 128 ? -18.146 -10.244 25.199 1.00 98.50 128 PHE A O 1
ATOM 1015 N N . SER A 1 129 ? -16.429 -9.498 26.460 1.00 97.94 129 SER A N 1
ATOM 1016 C CA . SER A 1 129 ? -16.994 -9.949 27.735 1.00 97.94 129 SER A CA 1
ATOM 1017 C C . SER A 1 129 ? -18.330 -9.267 28.032 1.00 97.94 129 SER A C 1
ATOM 1019 O O . SER A 1 129 ? -19.277 -9.932 28.440 1.00 97.94 129 SER A O 1
ATOM 1021 N N . TYR A 1 130 ? -18.418 -7.955 27.804 1.00 97.00 130 TYR A N 1
ATOM 1022 C CA . TYR A 1 130 ? -19.626 -7.172 28.058 1.00 97.00 130 TYR A CA 1
ATOM 1023 C C . TYR A 1 130 ? -20.807 -7.601 27.174 1.00 97.00 130 TYR A C 1
ATOM 1025 O O . TYR A 1 130 ? -21.922 -7.735 27.669 1.00 97.00 130 TYR A O 1
ATOM 1033 N N . ILE A 1 131 ? -20.575 -7.850 25.882 1.00 97.38 131 ILE A N 1
ATOM 1034 C CA . ILE A 1 131 ? -21.636 -8.278 24.953 1.00 97.38 131 ILE A CA 1
ATOM 1035 C C . ILE A 1 131 ? -21.886 -9.798 24.971 1.00 97.38 131 ILE A C 1
ATOM 1037 O O . ILE A 1 131 ? -22.629 -10.299 24.129 1.00 97.38 131 ILE A O 1
ATOM 1041 N N . GLY A 1 132 ? -21.227 -10.551 25.859 1.00 97.62 132 GLY A N 1
ATOM 1042 C CA . GLY A 1 132 ? -21.338 -12.013 25.927 1.00 97.62 132 GLY A CA 1
ATOM 1043 C C . GLY A 1 132 ? -20.795 -12.752 24.693 1.00 97.62 132 GLY A C 1
ATOM 1044 O O . GLY A 1 132 ? -21.213 -13.874 24.402 1.00 97.62 132 GLY A O 1
ATOM 1045 N N . SER A 1 133 ? -19.879 -12.144 23.933 1.00 97.38 133 SER A N 1
ATOM 1046 C CA . SER A 1 133 ? -19.308 -12.753 22.728 1.00 97.38 133 SER A CA 1
ATOM 1047 C C . SER A 1 133 ? -18.221 -13.767 23.077 1.00 97.38 133 SER A C 1
ATOM 1049 O O . SER A 1 133 ? -17.292 -13.476 23.825 1.00 97.38 133 SER A O 1
ATOM 1051 N N . LYS A 1 134 ? -18.276 -14.950 22.453 1.00 96.69 134 LYS A N 1
ATOM 1052 C CA . LYS A 1 134 ? -17.260 -16.014 22.595 1.00 96.69 134 LYS A CA 1
ATOM 1053 C C . LYS A 1 134 ? -16.027 -15.807 21.699 1.00 96.69 134 LYS A C 1
ATOM 1055 O O . LYS A 1 134 ? -15.192 -16.700 21.568 1.00 96.69 134 LYS A O 1
ATOM 1060 N N . LYS A 1 135 ? -15.920 -14.662 21.016 1.00 97.00 135 LYS A N 1
ATOM 1061 C CA . LYS A 1 135 ? -14.797 -14.360 20.117 1.00 97.00 135 LYS A CA 1
ATOM 1062 C C . LYS A 1 135 ? -13.510 -14.104 20.906 1.00 97.00 135 LYS A C 1
ATOM 1064 O O . LYS A 1 135 ? -13.509 -13.473 21.955 1.00 97.00 135 LYS A O 1
ATOM 1069 N N . SER A 1 136 ? -12.383 -14.548 20.352 1.00 98.12 136 SER A N 1
ATOM 1070 C CA . SER A 1 136 ? -11.060 -14.317 20.941 1.00 98.12 136 SER A CA 1
ATOM 1071 C C . SER A 1 136 ? -10.523 -12.930 20.582 1.00 98.12 136 SER A C 1
ATOM 1073 O O . SER A 1 136 ? -10.317 -12.625 19.405 1.00 98.12 136 SER A O 1
ATOM 1075 N N . ALA A 1 137 ? -10.223 -12.114 21.596 1.00 98.12 137 ALA A N 1
ATOM 1076 C CA . ALA A 1 137 ? -9.581 -10.810 21.415 1.00 98.12 137 ALA A CA 1
ATOM 1077 C C . ALA A 1 137 ? -8.166 -10.925 20.818 1.00 98.12 137 ALA A C 1
ATOM 1079 O O . ALA A 1 137 ? -7.758 -10.074 20.031 1.00 98.12 137 ALA A O 1
ATOM 1080 N N . ASN A 1 138 ? -7.434 -12.003 21.130 1.00 98.19 138 ASN A N 1
ATOM 1081 C CA . ASN A 1 138 ? -6.126 -12.283 20.525 1.00 98.19 138 ASN A CA 1
ATOM 1082 C C . ASN A 1 138 ? -6.258 -12.503 19.015 1.00 98.19 138 ASN A C 1
ATOM 1084 O O . ASN A 1 138 ? -5.582 -11.846 18.226 1.00 98.19 138 ASN A O 1
ATOM 1088 N N . LEU A 1 139 ? -7.180 -13.382 18.611 1.00 98.31 139 LEU A N 1
ATOM 1089 C CA . LEU A 1 139 ? -7.430 -13.659 17.198 1.00 98.31 139 LEU A CA 1
ATOM 1090 C C . LEU A 1 139 ? -7.953 -12.418 16.466 1.00 98.31 139 LEU A C 1
ATOM 1092 O O . LEU A 1 139 ? -7.550 -12.156 15.332 1.00 98.31 139 LEU A O 1
ATOM 1096 N N . TRP A 1 140 ? -8.824 -11.641 17.115 1.00 98.62 140 TRP A N 1
ATOM 1097 C CA . TRP A 1 140 ? -9.284 -10.354 16.601 1.00 98.62 140 TRP A CA 1
ATOM 1098 C C . TRP A 1 140 ? -8.113 -9.401 16.345 1.00 98.62 140 TRP A C 1
ATOM 1100 O O . TRP A 1 140 ? -8.021 -8.864 15.245 1.00 98.62 140 TRP A O 1
ATOM 1110 N N . ALA A 1 141 ? -7.183 -9.252 17.292 1.00 98.56 141 ALA A N 1
ATOM 1111 C CA . ALA A 1 141 ? -6.042 -8.348 17.155 1.00 98.56 141 ALA A CA 1
ATOM 1112 C C . ALA A 1 141 ? -5.109 -8.776 16.012 1.00 98.56 141 ALA A C 1
ATOM 1114 O O . ALA A 1 141 ? -4.732 -7.956 15.174 1.00 98.56 141 ALA A O 1
ATOM 1115 N N . SER A 1 142 ? -4.802 -10.073 15.901 1.00 98.50 142 SER A N 1
ATOM 1116 C CA . SER A 1 142 ? -4.012 -10.596 14.779 1.00 98.50 142 SER A CA 1
ATOM 1117 C C . SER A 1 142 ? -4.695 -10.345 13.433 1.00 98.50 142 SER A C 1
ATOM 1119 O O . SER A 1 142 ? -4.038 -9.974 12.460 1.00 98.50 142 SER A O 1
ATOM 1121 N N . ARG A 1 143 ? -6.021 -10.514 13.358 1.00 98.50 143 ARG A N 1
ATOM 1122 C CA . ARG A 1 143 ? -6.788 -10.249 12.132 1.00 98.50 143 ARG A CA 1
ATOM 1123 C C . ARG A 1 143 ? -6.893 -8.754 11.830 1.00 98.50 143 ARG A C 1
ATOM 1125 O O . ARG A 1 143 ? -6.815 -8.395 10.660 1.00 98.50 143 ARG A O 1
ATOM 1132 N N . LEU A 1 144 ? -7.011 -7.896 12.843 1.00 98.56 144 LEU A N 1
ATOM 1133 C CA . LEU A 1 144 ? -6.994 -6.438 12.707 1.00 98.56 144 LEU A CA 1
ATOM 1134 C C . LEU A 1 144 ? -5.702 -5.975 12.026 1.00 98.56 144 LEU A C 1
ATOM 1136 O O . LEU A 1 144 ? -5.761 -5.286 11.009 1.00 98.56 144 LEU A O 1
ATOM 1140 N N . ILE A 1 145 ? -4.553 -6.428 12.534 1.00 98.62 145 ILE A N 1
ATOM 1141 C CA . ILE A 1 145 ? -3.233 -6.146 11.953 1.00 98.62 145 ILE A CA 1
ATOM 1142 C C . ILE A 1 145 ? -3.188 -6.588 10.485 1.00 98.62 145 ILE A C 1
ATOM 1144 O O . ILE A 1 145 ? -2.804 -5.813 9.611 1.00 98.62 145 ILE A O 1
ATOM 1148 N N . GLN A 1 146 ? -3.653 -7.806 10.183 1.00 98.44 146 GLN A N 1
ATOM 1149 C CA . GLN A 1 146 ? -3.701 -8.299 8.804 1.00 98.44 146 GLN A CA 1
ATOM 1150 C C . GLN A 1 146 ? -4.575 -7.428 7.895 1.00 98.44 146 GLN A C 1
ATOM 1152 O O . GLN A 1 146 ? -4.198 -7.192 6.748 1.00 98.44 146 GLN A O 1
ATOM 1157 N N . GLN A 1 147 ? -5.733 -6.952 8.364 1.00 98.38 147 GLN A N 1
ATOM 1158 C CA . GLN A 1 147 ? -6.589 -6.076 7.558 1.00 98.38 147 GLN A CA 1
ATOM 1159 C C . GLN A 1 147 ? -5.919 -4.735 7.271 1.00 98.38 147 GLN A C 1
ATOM 1161 O O . GLN A 1 147 ? -5.946 -4.286 6.129 1.00 98.38 147 GLN A O 1
ATOM 1166 N N . LEU A 1 148 ? -5.269 -4.125 8.262 1.00 98.19 148 LEU A N 1
ATOM 1167 C CA . LEU A 1 148 ? -4.575 -2.851 8.073 1.00 98.19 148 LEU A CA 1
ATOM 1168 C C . LEU A 1 148 ? -3.400 -2.984 7.091 1.00 98.19 148 LEU A C 1
ATOM 1170 O O . LEU A 1 148 ? -3.302 -2.203 6.142 1.00 98.19 148 LEU A O 1
ATOM 1174 N N . ILE A 1 149 ? -2.583 -4.035 7.227 1.00 97.88 149 ILE A N 1
ATOM 1175 C CA . ILE A 1 149 ? -1.499 -4.338 6.276 1.00 97.88 149 ILE A CA 1
ATOM 1176 C C . ILE A 1 149 ? -2.058 -4.578 4.86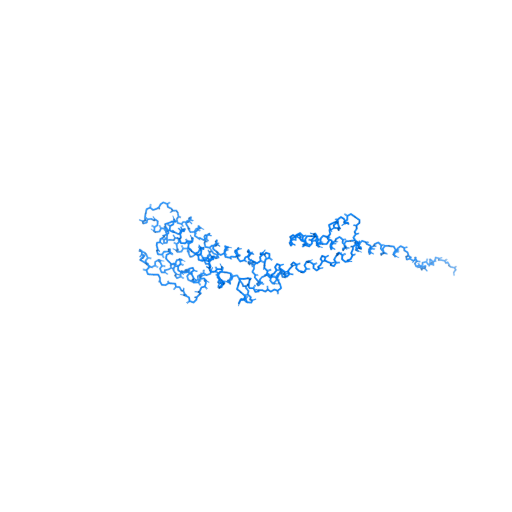8 1.00 97.88 149 ILE A C 1
ATOM 1178 O O . ILE A 1 149 ? -1.498 -4.103 3.875 1.00 97.88 149 ILE A O 1
ATOM 1182 N N . ARG A 1 150 ? -3.197 -5.277 4.750 1.00 97.69 150 ARG A N 1
ATOM 1183 C CA . ARG A 1 150 ? -3.861 -5.504 3.456 1.00 97.69 150 ARG A CA 1
ATOM 1184 C C . ARG A 1 150 ? -4.243 -4.197 2.774 1.00 97.69 150 ARG A C 1
ATOM 1186 O O . ARG A 1 150 ? -4.110 -4.128 1.556 1.00 97.69 150 ARG A O 1
ATOM 1193 N N . ILE A 1 151 ? -4.677 -3.169 3.507 1.00 97.75 151 ILE A N 1
ATOM 1194 C CA . ILE A 1 151 ? -4.982 -1.853 2.920 1.00 97.75 151 ILE A CA 1
ATOM 1195 C C . ILE A 1 151 ? -3.730 -1.280 2.247 1.00 97.75 151 ILE A C 1
ATOM 1197 O O . ILE A 1 151 ? -3.776 -0.961 1.058 1.00 97.75 151 ILE A O 1
ATOM 1201 N N . GLY A 1 152 ? -2.599 -1.228 2.960 1.00 96.25 152 GLY A N 1
ATOM 1202 C CA . GLY A 1 152 ? -1.324 -0.760 2.403 1.00 96.25 152 GLY A CA 1
ATOM 1203 C C . GLY A 1 152 ? -0.878 -1.581 1.188 1.00 96.25 152 GLY A C 1
ATOM 1204 O O . GLY A 1 152 ? -0.528 -1.024 0.143 1.00 96.25 152 GLY A O 1
ATOM 1205 N N . HIS A 1 153 ? -0.988 -2.909 1.279 1.00 95.44 153 HIS A N 1
ATOM 1206 C CA . HIS A 1 153 ? -0.686 -3.816 0.173 1.00 95.44 153 HIS A CA 1
ATOM 1207 C C . HIS A 1 153 ? -1.572 -3.565 -1.056 1.00 95.44 153 HIS A C 1
ATOM 1209 O O . HIS A 1 153 ? -1.059 -3.512 -2.173 1.00 95.44 153 HIS A O 1
ATOM 1215 N N . TYR A 1 154 ? -2.886 -3.388 -0.887 1.00 96.12 154 TYR A N 1
ATOM 1216 C CA . TYR A 1 154 ? -3.797 -3.122 -2.003 1.00 96.12 154 TYR A CA 1
ATOM 1217 C C . TYR A 1 154 ? -3.515 -1.778 -2.669 1.00 96.12 154 TYR A C 1
ATOM 1219 O O . TYR A 1 154 ? -3.491 -1.721 -3.897 1.00 96.12 154 TYR A O 1
ATOM 1227 N N . MET A 1 155 ? -3.215 -0.735 -1.890 1.00 96.00 155 MET A N 1
ATOM 1228 C CA . MET A 1 155 ? -2.822 0.570 -2.432 1.00 96.00 155 MET A CA 1
ATOM 1229 C C . MET A 1 155 ? -1.572 0.466 -3.312 1.00 96.00 155 MET A C 1
ATOM 1231 O O . MET A 1 155 ? -1.540 1.034 -4.409 1.00 96.00 155 MET A O 1
ATOM 1235 N N . TRP A 1 156 ? -0.572 -0.298 -2.861 1.00 94.62 156 TRP A N 1
ATOM 1236 C CA . TRP A 1 156 ? 0.642 -0.583 -3.628 1.00 94.62 156 TRP A CA 1
ATOM 1237 C C . TRP A 1 156 ? 0.368 -1.452 -4.860 1.00 94.62 156 TRP A C 1
ATOM 1239 O O . TRP A 1 156 ? 0.849 -1.145 -5.950 1.00 94.62 156 TRP A O 1
ATOM 1249 N N . LYS A 1 157 ? -0.450 -2.502 -4.724 1.00 92.88 157 LYS A N 1
ATOM 1250 C CA . LYS A 1 157 ? -0.810 -3.397 -5.832 1.00 92.88 157 LYS A CA 1
ATOM 1251 C C . LYS A 1 157 ? -1.546 -2.651 -6.942 1.00 92.88 157 LYS A C 1
ATOM 1253 O O . LYS A 1 157 ? -1.249 -2.857 -8.115 1.00 92.88 157 LYS A O 1
ATOM 1258 N N . ASP A 1 158 ? -2.485 -1.785 -6.579 1.00 92.25 158 ASP A N 1
ATOM 1259 C CA . ASP A 1 158 ? -3.224 -0.966 -7.536 1.00 92.25 158 ASP A CA 1
ATOM 1260 C C . ASP A 1 158 ? -2.301 0.053 -8.234 1.00 92.25 158 ASP A C 1
ATOM 1262 O O . ASP A 1 158 ? -2.356 0.205 -9.453 1.00 92.25 158 ASP A O 1
ATOM 1266 N N . ARG A 1 159 ? -1.344 0.651 -7.504 1.00 90.94 159 ARG A N 1
ATOM 1267 C CA . ARG A 1 159 ? -0.326 1.549 -8.084 1.00 90.94 159 ARG A CA 1
ATOM 1268 C C . ARG A 1 159 ? 0.525 0.805 -9.103 1.00 90.94 159 ARG A C 1
ATOM 1270 O O . ARG A 1 159 ? 0.801 1.321 -10.183 1.00 90.94 159 ARG A O 1
ATOM 1277 N N . ASN A 1 160 ? 0.943 -0.410 -8.764 1.00 87.38 160 ASN A N 1
ATOM 1278 C CA . ASN A 1 160 ? 1.785 -1.221 -9.634 1.00 87.38 160 ASN A CA 1
ATOM 1279 C C . ASN A 1 160 ? 1.057 -1.736 -10.865 1.00 87.38 160 ASN A C 1
ATOM 1281 O O . ASN A 1 160 ? 1.682 -1.844 -11.915 1.00 87.38 160 ASN A O 1
ATOM 1285 N N . ARG A 1 161 ? -0.248 -2.006 -10.771 1.00 85.25 161 ARG A N 1
ATOM 1286 C CA . ARG A 1 161 ? -1.053 -2.340 -11.948 1.00 85.25 161 ARG A CA 1
ATOM 1287 C C . ARG A 1 161 ? -0.972 -1.231 -12.993 1.00 85.25 161 ARG A C 1
ATOM 1289 O O . ARG A 1 161 ? -0.750 -1.528 -14.156 1.00 85.25 161 ARG A O 1
ATOM 1296 N N . LEU A 1 162 ? -1.086 0.028 -12.571 1.00 79.06 162 LEU A N 1
ATOM 1297 C CA . LEU A 1 162 ? -0.955 1.175 -13.473 1.00 79.06 162 LEU A CA 1
ATOM 1298 C C . LEU A 1 162 ? 0.476 1.321 -13.999 1.00 79.06 162 LEU A C 1
ATOM 1300 O O . LEU A 1 162 ? 0.672 1.494 -15.196 1.00 79.06 162 LEU A O 1
ATOM 1304 N N . ALA A 1 163 ? 1.485 1.171 -13.136 1.00 72.38 163 ALA A N 1
ATOM 1305 C CA . ALA A 1 163 ? 2.890 1.245 -13.544 1.00 72.38 163 ALA A CA 1
ATOM 1306 C C . ALA A 1 163 ? 3.278 0.193 -14.603 1.00 72.38 163 ALA A C 1
ATOM 1308 O O . ALA A 1 163 ? 4.139 0.455 -15.440 1.00 72.38 163 ALA A O 1
ATOM 1309 N N . HIS A 1 164 ? 2.647 -0.981 -14.569 1.00 69.81 164 HIS A N 1
ATOM 1310 C CA . HIS A 1 164 ? 2.897 -2.088 -15.494 1.00 69.81 164 HIS A CA 1
ATOM 1311 C C . HIS A 1 164 ? 1.810 -2.265 -16.562 1.00 69.81 164 HIS A C 1
ATOM 1313 O O . HIS A 1 164 ? 1.862 -3.246 -17.299 1.00 69.81 164 HIS A O 1
ATOM 1319 N N . SER A 1 165 ? 0.842 -1.349 -16.648 1.00 69.50 165 SER A N 1
ATOM 1320 C CA . SER A 1 165 ? -0.106 -1.327 -17.765 1.00 69.50 165 SER A CA 1
ATOM 1321 C C . SER A 1 165 ? 0.622 -0.995 -19.070 1.00 69.50 165 SER A C 1
ATOM 1323 O O . SER A 1 165 ? 1.633 -0.291 -19.046 1.00 69.50 165 SER A O 1
ATOM 1325 N N . GLU A 1 166 ? 0.125 -1.511 -20.195 1.00 62.09 166 GLU A N 1
ATOM 1326 C CA . GLU A 1 166 ? 0.725 -1.267 -21.516 1.00 62.09 166 GLU A CA 1
ATOM 1327 C C . GLU A 1 166 ? 0.685 0.221 -21.906 1.00 62.09 166 GLU A C 1
ATOM 1329 O O . GLU A 1 166 ? 1.545 0.696 -22.642 1.00 62.09 166 GLU A O 1
ATOM 1334 N N . ASP A 1 167 ? -0.239 0.977 -21.309 1.00 58.91 167 ASP A N 1
ATOM 1335 C CA . ASP A 1 167 ? -0.384 2.425 -21.482 1.00 58.91 167 ASP A CA 1
ATOM 1336 C C . ASP A 1 167 ? 0.536 3.249 -20.565 1.00 58.91 167 ASP A C 1
ATOM 1338 O O . ASP A 1 167 ? 0.527 4.484 -20.597 1.00 58.91 167 ASP A O 1
ATOM 1342 N N . SER A 1 168 ? 1.324 2.606 -19.697 1.00 64.44 168 SER A N 1
ATOM 1343 C CA . SER A 1 168 ? 2.190 3.341 -18.782 1.00 64.44 168 SER A CA 1
ATOM 1344 C C . SER A 1 168 ? 3.347 3.989 -19.544 1.00 64.44 168 SER A C 1
ATOM 1346 O O . SER A 1 168 ? 3.993 3.374 -20.392 1.00 64.44 168 SER A O 1
ATOM 1348 N N . SER A 1 169 ? 3.677 5.240 -19.208 1.00 62.53 169 SER A N 1
ATOM 1349 C CA . SER A 1 169 ? 4.797 5.955 -19.840 1.00 62.53 169 SER A CA 1
ATOM 1350 C C . SER A 1 169 ? 6.126 5.200 -19.717 1.00 62.53 169 SER A C 1
ATOM 1352 O O . SER A 1 169 ? 6.966 5.268 -20.615 1.00 62.53 169 SER A O 1
ATOM 1354 N N . TRP A 1 170 ? 6.301 4.431 -18.636 1.00 65.94 170 TRP A N 1
ATOM 1355 C CA . TRP A 1 170 ? 7.423 3.513 -18.484 1.00 65.94 170 TRP A CA 1
ATOM 1356 C C . TRP A 1 170 ? 7.350 2.336 -19.453 1.00 65.94 170 TRP A C 1
ATOM 1358 O O . TRP A 1 170 ? 8.363 2.029 -20.076 1.00 65.94 170 TRP A O 1
ATOM 1368 N N . TYR A 1 171 ? 6.196 1.674 -19.571 1.00 71.44 171 TYR A N 1
ATOM 1369 C CA . TYR A 1 171 ? 6.028 0.542 -20.478 1.00 71.44 171 TYR A CA 1
ATOM 1370 C C . TYR A 1 171 ? 6.341 0.977 -21.906 1.00 71.44 171 TYR A C 1
ATOM 1372 O O . TYR A 1 171 ? 7.157 0.339 -22.564 1.00 71.44 171 TYR A O 1
ATOM 1380 N N . THR A 1 172 ? 5.811 2.123 -22.334 1.00 73.75 172 THR A N 1
ATOM 1381 C CA . THR A 1 172 ? 6.078 2.709 -23.651 1.00 73.75 172 THR A CA 1
ATOM 1382 C C . THR A 1 172 ? 7.555 3.041 -23.848 1.00 73.75 172 THR A C 1
ATOM 1384 O O . THR A 1 172 ? 8.137 2.665 -24.866 1.00 73.75 172 THR A O 1
ATOM 1387 N N . ALA A 1 173 ? 8.200 3.703 -22.879 1.00 76.00 173 ALA A N 1
ATOM 1388 C CA . ALA A 1 173 ? 9.627 4.022 -22.961 1.00 76.00 173 ALA A CA 1
ATOM 1389 C C . ALA A 1 173 ? 10.487 2.750 -23.024 1.00 76.00 173 ALA A C 1
ATOM 1391 O O . ALA A 1 173 ? 11.357 2.620 -23.884 1.00 76.00 173 ALA A O 1
ATOM 1392 N N . ARG A 1 174 ? 10.194 1.773 -22.162 1.00 80.44 174 ARG A N 1
ATOM 1393 C CA . ARG A 1 174 ? 10.922 0.509 -22.096 1.00 80.44 174 ARG A CA 1
ATOM 1394 C C . ARG A 1 174 ? 10.689 -0.350 -23.333 1.00 80.44 174 ARG A C 1
ATOM 1396 O O . ARG A 1 174 ? 11.624 -0.987 -23.805 1.00 80.44 174 ARG A O 1
ATOM 1403 N N . LYS A 1 175 ? 9.469 -0.374 -23.870 1.00 86.81 175 LYS A N 1
ATOM 1404 C CA . LYS A 1 175 ? 9.151 -1.045 -25.133 1.00 86.81 175 LYS A CA 1
ATOM 1405 C C . LYS A 1 175 ? 9.920 -0.400 -26.275 1.00 86.81 175 LYS A C 1
ATOM 1407 O O . LYS A 1 175 ? 10.590 -1.122 -26.998 1.00 86.81 175 LYS A O 1
ATOM 1412 N N . ARG A 1 176 ? 9.947 0.935 -26.358 1.00 86.75 176 ARG A N 1
ATOM 1413 C CA . ARG A 1 176 ? 10.737 1.666 -27.359 1.00 86.75 176 ARG A CA 1
ATOM 1414 C C . ARG A 1 176 ? 12.231 1.330 -27.284 1.00 86.75 176 ARG A C 1
ATOM 1416 O O . ARG A 1 176 ? 12.822 1.057 -28.321 1.00 86.75 176 ARG A O 1
ATOM 1423 N N . GLU A 1 177 ? 12.833 1.313 -26.094 1.00 88.69 177 GLU A N 1
ATOM 1424 C CA . GLU A 1 177 ? 14.242 0.911 -25.914 1.00 88.69 177 GLU A CA 1
ATOM 1425 C C . GLU A 1 177 ? 14.510 -0.505 -26.442 1.00 88.69 177 GLU A C 1
ATOM 1427 O O . GLU A 1 177 ? 15.475 -0.740 -27.168 1.00 88.69 177 GLU A O 1
ATOM 1432 N N . ILE A 1 178 ? 13.647 -1.457 -26.085 1.00 91.06 178 ILE A N 1
ATOM 1433 C CA . ILE A 1 178 ? 13.779 -2.850 -26.522 1.00 91.06 178 ILE A CA 1
ATOM 1434 C C . ILE A 1 178 ? 13.553 -2.974 -28.031 1.00 91.06 178 ILE A C 1
ATOM 1436 O O . ILE A 1 178 ? 14.279 -3.716 -28.687 1.00 91.06 178 ILE A O 1
ATOM 1440 N N . ASP A 1 179 ? 12.612 -2.219 -28.591 1.00 92.69 179 ASP A N 1
ATOM 1441 C CA . ASP A 1 179 ? 12.323 -2.205 -30.024 1.00 92.69 179 ASP A CA 1
ATOM 1442 C C . ASP A 1 179 ? 13.495 -1.658 -30.837 1.00 92.69 179 ASP A C 1
ATOM 1444 O O . ASP A 1 179 ? 13.804 -2.207 -31.895 1.00 92.69 179 ASP A O 1
ATOM 1448 N N . ILE A 1 180 ? 14.183 -0.624 -30.337 1.00 93.56 180 ILE A N 1
ATOM 1449 C CA . ILE A 1 180 ? 15.436 -0.125 -30.922 1.00 93.56 180 ILE A CA 1
ATOM 1450 C C . ILE A 1 180 ? 16.485 -1.240 -30.917 1.00 93.56 180 ILE A C 1
ATOM 1452 O O . ILE A 1 180 ? 17.011 -1.580 -31.976 1.00 93.56 180 ILE A O 1
ATOM 1456 N N . GLY A 1 181 ? 16.712 -1.886 -29.769 1.00 93.38 181 GLY A N 1
ATOM 1457 C CA . GLY A 1 181 ? 17.680 -2.981 -29.670 1.00 93.38 181 GLY A CA 1
ATOM 1458 C C . GLY A 1 181 ? 17.358 -4.151 -30.606 1.00 93.38 181 GLY A C 1
ATOM 1459 O O . GLY A 1 181 ? 18.251 -4.700 -31.245 1.00 93.38 181 GLY A O 1
ATOM 1460 N N . ILE A 1 182 ? 16.081 -4.520 -30.752 1.00 94.19 182 ILE A N 1
ATOM 1461 C CA . ILE A 1 182 ? 15.651 -5.563 -31.697 1.00 94.19 182 ILE A CA 1
ATOM 1462 C C . ILE A 1 182 ? 15.934 -5.134 -33.140 1.00 94.19 182 ILE A C 1
ATOM 1464 O O . ILE A 1 182 ? 16.494 -5.919 -33.905 1.00 94.19 182 ILE A O 1
ATOM 1468 N N . ARG A 1 183 ? 15.597 -3.892 -33.514 1.00 94.69 183 ARG A N 1
ATOM 1469 C CA . ARG A 1 183 ? 15.875 -3.348 -34.855 1.00 94.69 183 ARG A CA 1
ATOM 1470 C C . ARG A 1 183 ? 17.366 -3.385 -35.177 1.00 94.69 183 ARG A C 1
ATOM 1472 O O . ARG A 1 183 ? 17.720 -3.809 -36.272 1.00 94.69 183 ARG A O 1
ATOM 1479 N N . GLU A 1 184 ? 18.223 -3.024 -34.227 1.00 93.81 184 GLU A N 1
ATOM 1480 C CA . GLU A 1 184 ? 19.681 -3.118 -34.370 1.00 93.81 184 GLU A CA 1
ATOM 1481 C C . GLU A 1 184 ? 20.143 -4.567 -34.579 1.00 93.81 184 GLU A C 1
ATOM 1483 O O . GLU A 1 184 ? 20.932 -4.838 -35.486 1.00 93.81 184 GLU A O 1
ATOM 1488 N N . GLN A 1 185 ? 19.622 -5.526 -33.800 1.00 93.06 185 GLN A N 1
ATOM 1489 C CA . GLN A 1 185 ? 19.951 -6.945 -33.986 1.00 93.06 185 GLN A CA 1
ATOM 1490 C C . GLN A 1 185 ? 19.530 -7.467 -35.365 1.00 93.06 185 GLN A C 1
ATOM 1492 O O . GLN A 1 185 ? 20.276 -8.239 -35.963 1.00 93.06 185 GLN A O 1
ATOM 1497 N N . PHE A 1 186 ? 18.364 -7.065 -35.876 1.00 93.06 186 PHE A N 1
ATOM 1498 C CA . PHE A 1 186 ? 17.932 -7.427 -37.230 1.00 93.06 186 PHE A CA 1
ATOM 1499 C C . PHE A 1 186 ? 18.772 -6.734 -38.311 1.00 93.06 186 PHE A C 1
ATOM 1501 O O . PHE A 1 186 ? 19.088 -7.368 -39.313 1.00 93.06 186 PHE A O 1
ATOM 1508 N N . ALA A 1 187 ? 19.192 -5.482 -38.099 1.00 92.19 187 ALA A N 1
ATOM 1509 C CA . ALA A 1 187 ? 20.073 -4.764 -39.023 1.00 92.19 187 ALA A CA 1
ATOM 1510 C C . ALA A 1 187 ?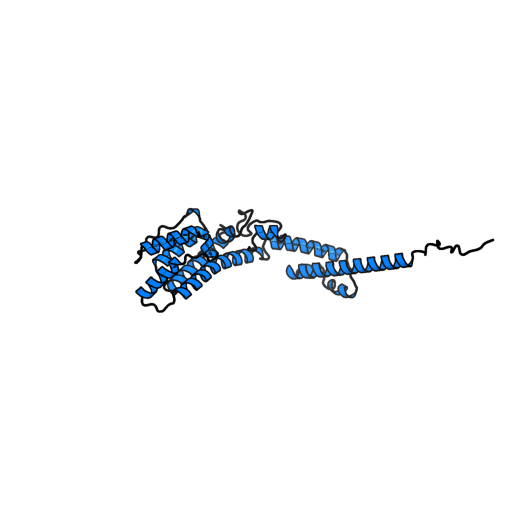 21.455 -5.429 -39.150 1.00 92.19 187 ALA A C 1
ATOM 1512 O O . ALA A 1 187 ? 22.009 -5.494 -40.243 1.00 92.19 187 ALA A O 1
ATOM 1513 N N . MET A 1 188 ? 21.986 -5.996 -38.061 1.00 90.25 188 MET A N 1
ATOM 1514 C CA . MET A 1 188 ? 23.216 -6.800 -38.093 1.00 90.25 188 MET A CA 1
ATOM 1515 C C . MET A 1 188 ? 23.044 -8.172 -38.778 1.00 90.25 188 MET A C 1
ATOM 1517 O O . MET A 1 188 ? 24.027 -8.901 -38.932 1.00 90.25 188 MET A O 1
ATOM 1521 N N . GLY A 1 189 ? 21.821 -8.568 -39.151 1.00 89.44 189 GLY A N 1
ATOM 1522 C CA . GLY A 1 189 ? 21.537 -9.826 -39.845 1.00 89.44 189 GLY A CA 1
ATOM 1523 C C . GLY A 1 189 ? 22.049 -11.058 -39.094 1.00 89.44 189 GLY A C 1
ATOM 1524 O O . GLY A 1 189 ? 22.069 -11.088 -37.867 1.00 89.44 189 GLY A O 1
ATOM 1525 N N . LEU A 1 190 ? 22.519 -12.075 -39.816 1.00 88.88 190 LEU A N 1
ATOM 1526 C CA . LEU A 1 190 ? 23.053 -13.311 -39.223 1.00 88.88 190 LEU A CA 1
ATOM 1527 C C . LEU A 1 190 ? 24.529 -13.212 -38.790 1.00 88.88 190 LEU A C 1
ATOM 1529 O O . LEU A 1 190 ? 25.107 -14.210 -38.359 1.00 88.88 190 LEU A O 1
ATOM 1533 N N . MET A 1 191 ? 25.157 -12.033 -38.885 1.00 86.69 191 MET A N 1
ATOM 1534 C CA . MET A 1 191 ? 26.571 -11.870 -38.527 1.00 86.69 191 MET A CA 1
ATOM 1535 C C . MET A 1 191 ? 26.834 -12.277 -37.074 1.00 86.69 191 MET A C 1
ATOM 1537 O O . MET A 1 191 ? 26.051 -11.971 -36.186 1.00 86.69 191 MET A O 1
ATOM 1541 N N . ASP A 1 192 ? 27.938 -12.954 -36.783 1.00 84.69 192 ASP A N 1
ATOM 1542 C CA . ASP A 1 192 ? 28.273 -13.400 -35.422 1.00 84.69 192 ASP A CA 1
ATOM 1543 C C . ASP A 1 192 ? 27.204 -14.264 -34.716 1.00 84.69 192 ASP A C 1
ATOM 1545 O O . ASP A 1 192 ? 27.351 -14.536 -33.525 1.00 84.69 192 ASP A O 1
ATOM 1549 N N . ILE A 1 193 ? 26.162 -14.748 -35.395 1.00 90.81 193 ILE A N 1
ATOM 1550 C CA . ILE A 1 193 ? 25.192 -15.691 -34.826 1.00 90.81 193 ILE A CA 1
ATOM 1551 C C . ILE A 1 193 ? 25.629 -17.118 -35.177 1.00 90.81 193 ILE A C 1
ATOM 1553 O O . ILE A 1 193 ? 25.855 -17.411 -36.353 1.00 90.81 193 ILE A O 1
ATOM 1557 N N . PRO A 1 194 ? 25.742 -18.029 -34.195 1.00 88.81 194 PRO A N 1
ATOM 1558 C CA . PRO A 1 194 ? 26.106 -19.407 -34.482 1.00 88.81 194 PRO A CA 1
ATOM 1559 C C . PRO A 1 194 ? 24.957 -20.142 -35.206 1.00 88.81 194 PRO A C 1
ATOM 1561 O O . PRO A 1 194 ? 23.789 -19.813 -34.972 1.00 88.81 194 PRO A O 1
ATOM 1564 N N . PRO A 1 195 ? 25.249 -21.152 -36.051 1.00 88.00 195 PRO A N 1
ATOM 1565 C CA . PRO A 1 195 ? 24.243 -21.839 -36.868 1.00 88.00 195 PRO A CA 1
ATOM 1566 C C . PRO A 1 195 ? 23.034 -22.360 -36.079 1.00 88.00 195 PRO A C 1
ATOM 1568 O O . PRO A 1 195 ? 21.893 -22.170 -36.497 1.00 88.00 195 PRO A O 1
ATOM 1571 N N . HIS A 1 196 ? 23.260 -22.931 -34.890 1.00 88.75 196 HIS A N 1
ATOM 1572 C CA . HIS A 1 196 ? 22.194 -23.475 -34.038 1.00 88.75 196 HIS A CA 1
ATOM 1573 C C . HIS A 1 196 ? 21.235 -22.416 -33.483 1.00 88.75 196 HIS A C 1
ATOM 1575 O O . HIS A 1 196 ? 20.167 -22.779 -33.005 1.00 88.75 196 HIS A O 1
ATOM 1581 N N . SER A 1 197 ? 21.588 -21.129 -33.545 1.00 91.00 197 SER A N 1
ATOM 1582 C CA . SER A 1 197 ? 20.784 -20.008 -33.036 1.00 91.00 197 SER A CA 1
ATOM 1583 C C . SER A 1 197 ? 20.168 -19.154 -34.148 1.00 91.00 197 SER A C 1
ATOM 1585 O O . SER A 1 197 ? 19.457 -18.191 -33.861 1.00 91.00 197 SER A O 1
ATOM 1587 N N . GLN A 1 198 ? 20.376 -19.502 -35.423 1.00 90.31 198 GLN A N 1
ATOM 1588 C CA . GLN A 1 198 ? 19.801 -18.763 -36.556 1.00 90.31 198 GLN A CA 1
ATOM 1589 C C . GLN A 1 198 ? 18.268 -18.851 -36.610 1.00 90.31 198 GLN A C 1
ATOM 1591 O O . GLN A 1 198 ? 17.622 -17.937 -37.119 1.00 90.31 198 GLN A O 1
ATOM 1596 N N . TYR A 1 199 ? 17.667 -19.888 -36.010 1.00 91.31 199 TYR A N 1
ATOM 1597 C CA . TYR A 1 199 ? 16.207 -20.016 -35.902 1.00 91.31 199 TYR A CA 1
ATOM 1598 C C . TYR A 1 199 ? 15.548 -18.822 -35.191 1.00 91.31 199 TYR A C 1
ATOM 1600 O O . TYR A 1 199 ? 14.368 -18.563 -35.412 1.00 91.31 199 TYR A O 1
ATOM 1608 N N . LEU A 1 200 ? 16.296 -18.068 -34.373 1.00 88.88 200 LEU A N 1
ATOM 1609 C CA . LEU A 1 200 ? 15.803 -16.862 -33.700 1.00 88.88 200 LEU A CA 1
ATOM 1610 C C . LEU A 1 200 ? 15.401 -15.751 -34.681 1.00 88.88 200 LEU A C 1
ATOM 1612 O O . LEU A 1 200 ? 14.619 -14.879 -34.310 1.00 88.88 200 LEU A O 1
ATOM 1616 N N . PHE A 1 201 ? 15.893 -15.804 -35.921 1.00 91.56 201 PHE A N 1
ATOM 1617 C CA . PHE A 1 201 ? 15.564 -14.882 -37.011 1.00 91.56 201 PHE A CA 1
ATOM 1618 C C . PHE A 1 201 ? 14.571 -15.484 -38.019 1.00 91.56 201 PHE A C 1
ATOM 1620 O O . PHE A 1 201 ? 14.381 -14.921 -39.093 1.00 91.56 201 PHE A O 1
ATOM 1627 N N . ARG A 1 202 ? 13.941 -16.627 -37.697 1.00 90.31 202 ARG A N 1
ATOM 1628 C CA . ARG A 1 202 ? 12.890 -17.232 -38.534 1.00 90.31 202 ARG A CA 1
ATOM 1629 C C . ARG A 1 202 ? 11.656 -16.332 -38.619 1.00 90.31 202 ARG A C 1
ATOM 1631 O O . ARG A 1 202 ? 11.061 -16.214 -39.684 1.00 90.31 202 ARG A O 1
ATOM 1638 N N . ASP A 1 203 ? 11.282 -15.719 -37.499 1.00 89.19 203 ASP A N 1
ATOM 1639 C CA . ASP A 1 203 ? 10.203 -14.736 -37.463 1.00 89.19 203 ASP A CA 1
ATOM 1640 C C . ASP A 1 203 ? 10.683 -13.407 -38.057 1.00 89.19 203 ASP A C 1
ATOM 1642 O O . ASP A 1 203 ? 11.821 -12.984 -37.832 1.00 89.19 203 ASP A O 1
ATOM 1646 N N . SER A 1 204 ? 9.794 -12.708 -38.767 1.00 91.56 204 SER A N 1
ATOM 1647 C CA . SER A 1 204 ? 10.098 -11.366 -39.260 1.00 91.56 204 SER A CA 1
ATOM 1648 C C . SER A 1 204 ? 10.323 -10.393 -38.098 1.00 91.56 204 SER A C 1
ATOM 1650 O O . SER A 1 204 ? 9.795 -10.565 -36.993 1.00 91.56 204 SER A O 1
ATOM 1652 N N . ARG A 1 205 ? 11.070 -9.318 -38.369 1.00 92.94 205 ARG A N 1
ATOM 1653 C CA . ARG A 1 205 ? 11.280 -8.220 -37.417 1.00 92.94 205 ARG A CA 1
ATOM 1654 C C . ARG A 1 205 ? 9.957 -7.735 -36.825 1.00 92.94 205 ARG A C 1
ATOM 1656 O O . ARG A 1 205 ? 9.851 -7.581 -35.612 1.00 92.94 205 ARG A O 1
ATOM 1663 N N . ASP A 1 206 ? 8.956 -7.515 -37.670 1.00 91.38 206 ASP A N 1
ATOM 1664 C CA . ASP A 1 206 ? 7.680 -6.942 -37.246 1.00 91.38 206 ASP A CA 1
ATOM 1665 C C . ASP A 1 206 ? 6.871 -7.949 -36.410 1.00 91.38 206 ASP A C 1
ATOM 1667 O O . ASP A 1 206 ? 6.272 -7.573 -35.404 1.00 91.38 206 ASP A O 1
ATOM 1671 N N . THR A 1 207 ? 6.963 -9.248 -36.722 1.00 91.88 207 THR A N 1
ATOM 1672 C CA . THR A 1 207 ? 6.388 -10.316 -35.889 1.00 91.88 207 THR A CA 1
ATOM 1673 C C . THR A 1 207 ? 7.009 -10.343 -34.495 1.00 91.88 207 THR A C 1
ATOM 1675 O O . THR A 1 207 ? 6.288 -10.502 -33.514 1.00 91.88 207 THR A O 1
ATOM 1678 N N . VAL A 1 208 ? 8.331 -10.174 -34.373 1.00 91.50 208 VAL A N 1
ATOM 1679 C CA . VAL A 1 208 ? 9.009 -10.131 -33.066 1.00 91.50 208 VAL A CA 1
ATOM 1680 C C . VAL A 1 208 ? 8.637 -8.865 -32.292 1.00 91.50 208 VAL A C 1
ATOM 1682 O O . VAL A 1 208 ? 8.350 -8.958 -31.101 1.00 91.50 208 VAL A O 1
ATOM 1685 N N . LEU A 1 209 ? 8.593 -7.704 -32.955 1.00 91.56 209 LEU A N 1
ATOM 1686 C CA . LEU A 1 209 ? 8.242 -6.420 -32.336 1.00 91.56 209 LEU A CA 1
ATOM 1687 C C . LEU A 1 209 ? 6.794 -6.374 -31.824 1.00 91.56 209 LEU A C 1
ATOM 1689 O O . LEU A 1 209 ? 6.532 -5.693 -30.834 1.00 91.56 209 LEU A O 1
ATOM 1693 N N . ASN A 1 210 ? 5.874 -7.111 -32.446 1.00 91.88 210 ASN A N 1
ATOM 1694 C CA . ASN A 1 210 ? 4.472 -7.179 -32.023 1.00 91.88 210 ASN A CA 1
ATOM 1695 C C . ASN A 1 210 ? 4.223 -8.120 -30.831 1.00 91.88 210 ASN A C 1
ATOM 1697 O O . ASN A 1 210 ? 3.106 -8.171 -30.317 1.00 91.88 210 ASN A O 1
ATOM 1701 N N . LYS A 1 211 ? 5.233 -8.866 -30.363 1.00 89.88 211 LYS A N 1
ATOM 1702 C CA . LYS A 1 211 ? 5.101 -9.712 -29.164 1.00 89.88 211 LYS A CA 1
ATOM 1703 C C . LYS A 1 211 ? 5.040 -8.858 -27.892 1.00 89.88 211 LYS A C 1
ATOM 1705 O O . LYS A 1 211 ? 5.405 -7.679 -27.883 1.00 89.88 211 LYS A O 1
ATOM 1710 N N . SER A 1 212 ? 4.642 -9.478 -26.780 1.00 87.06 212 SER A N 1
ATOM 1711 C CA . SER A 1 212 ? 4.630 -8.816 -25.470 1.00 87.06 212 SER A CA 1
ATOM 1712 C C . SER A 1 212 ? 6.009 -8.229 -25.122 1.00 87.06 212 SER A C 1
ATOM 1714 O O . SER A 1 212 ? 7.046 -8.737 -25.566 1.00 87.06 212 SER A O 1
ATOM 1716 N N . LEU A 1 213 ? 6.062 -7.189 -24.276 1.00 84.56 213 LEU A N 1
ATOM 1717 C CA . LEU A 1 213 ? 7.339 -6.615 -23.822 1.00 84.56 213 LEU A CA 1
ATOM 1718 C C . LEU A 1 213 ? 8.279 -7.685 -23.243 1.00 84.56 213 LEU A C 1
ATOM 1720 O O . LEU A 1 213 ? 9.491 -7.635 -23.460 1.00 84.56 213 LEU A O 1
ATOM 1724 N N . LYS A 1 214 ? 7.724 -8.661 -22.517 1.00 85.56 214 LYS A N 1
ATOM 1725 C CA . LYS A 1 214 ? 8.485 -9.750 -21.899 1.00 85.56 214 LYS A CA 1
ATOM 1726 C C . LYS A 1 214 ? 9.145 -10.644 -22.950 1.00 85.56 214 LYS A C 1
ATOM 1728 O O . LYS A 1 214 ? 10.318 -10.988 -22.791 1.00 85.56 214 LYS A O 1
ATOM 1733 N N . ASP A 1 215 ? 8.428 -10.971 -24.018 1.00 90.06 215 ASP A N 1
ATOM 1734 C CA . ASP A 1 215 ? 8.934 -11.822 -25.097 1.00 90.06 215 ASP A CA 1
ATOM 1735 C C . ASP A 1 215 ? 9.965 -11.081 -25.948 1.00 90.06 215 ASP A C 1
ATOM 1737 O O . ASP A 1 215 ? 11.035 -11.624 -26.218 1.00 90.06 215 ASP A O 1
ATOM 1741 N N . CYS A 1 216 ? 9.711 -9.807 -26.264 1.00 91.00 216 CYS A N 1
ATOM 1742 C CA . CYS A 1 216 ? 10.684 -8.927 -26.916 1.00 91.00 216 CYS A CA 1
ATOM 1743 C C . CYS A 1 216 ? 11.997 -8.859 -26.112 1.00 91.00 216 CYS A C 1
ATOM 1745 O O . CYS A 1 216 ? 13.091 -9.043 -26.647 1.00 91.00 216 CYS A O 1
ATOM 1747 N N . GLN A 1 217 ? 11.900 -8.659 -24.792 1.00 91.81 217 GLN A N 1
ATOM 1748 C CA . GLN A 1 217 ? 13.059 -8.637 -23.892 1.00 91.81 217 GLN A CA 1
ATOM 1749 C C . GLN A 1 217 ? 13.781 -9.981 -23.808 1.00 91.81 217 GLN A C 1
ATOM 1751 O O . GLN A 1 217 ? 15.001 -10.020 -23.627 1.00 91.81 217 GLN A O 1
ATOM 1756 N N . HIS A 1 218 ? 13.044 -11.090 -23.837 1.00 92.19 218 HIS A N 1
ATOM 1757 C CA . HIS A 1 218 ? 13.638 -12.419 -23.829 1.00 92.19 218 HIS A CA 1
ATOM 1758 C C . HIS A 1 218 ? 14.416 -12.667 -25.121 1.00 92.19 218 HIS A C 1
ATOM 1760 O O . HIS A 1 218 ? 15.599 -13.005 -25.052 1.00 92.19 218 HIS A O 1
ATOM 1766 N N . TRP A 1 219 ? 13.788 -12.404 -26.268 1.00 95.38 219 TRP A N 1
ATOM 1767 C CA . TRP A 1 219 ? 14.408 -12.530 -27.582 1.00 95.38 219 TRP A CA 1
ATOM 1768 C C . TRP A 1 219 ? 15.687 -11.693 -27.676 1.00 95.38 219 TRP A C 1
ATOM 1770 O O . TRP A 1 219 ? 16.750 -12.230 -27.988 1.00 95.38 219 TRP A O 1
ATOM 1780 N N . LEU A 1 220 ? 15.629 -10.410 -27.294 1.00 95.12 220 LEU A N 1
ATOM 1781 C CA . LEU A 1 220 ? 16.786 -9.513 -27.370 1.00 95.12 220 LEU A CA 1
ATOM 1782 C C . LEU A 1 220 ? 17.950 -10.013 -26.506 1.00 95.12 220 LEU A C 1
ATOM 1784 O O . LEU A 1 220 ? 19.100 -10.011 -26.950 1.00 95.12 220 LEU A O 1
ATOM 1788 N N . ARG A 1 221 ? 17.663 -10.480 -25.282 1.00 93.56 221 ARG A N 1
ATOM 1789 C CA . ARG A 1 221 ? 18.686 -11.045 -24.387 1.00 93.56 221 ARG A CA 1
ATOM 1790 C C . ARG A 1 221 ? 19.318 -12.303 -24.964 1.00 93.56 221 ARG A C 1
ATOM 1792 O O . ARG A 1 221 ? 20.534 -12.450 -24.871 1.00 93.56 221 ARG A O 1
ATOM 1799 N N . LEU A 1 222 ? 18.510 -13.195 -25.531 1.00 93.38 222 LEU A N 1
ATOM 1800 C CA . LEU A 1 222 ? 18.987 -14.449 -26.098 1.00 93.38 222 LEU A CA 1
ATOM 1801 C C . LEU A 1 222 ? 19.900 -14.188 -27.300 1.00 93.38 222 LEU A C 1
ATOM 1803 O O . LEU A 1 222 ? 21.043 -14.632 -27.295 1.00 93.38 222 LEU A O 1
ATOM 1807 N N . VAL A 1 223 ?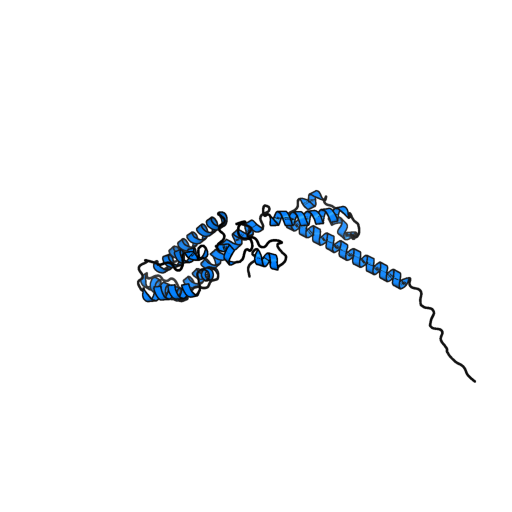 19.456 -13.375 -28.259 1.00 94.25 223 VAL A N 1
ATOM 1808 C CA . VAL A 1 223 ? 20.252 -13.008 -29.442 1.00 94.25 223 VAL A CA 1
ATOM 1809 C C . VAL A 1 223 ? 21.557 -12.317 -29.046 1.00 94.25 223 VAL A C 1
ATOM 1811 O O . VAL A 1 223 ? 22.632 -12.715 -29.497 1.00 94.25 223 VAL A O 1
ATOM 1814 N N . SER A 1 224 ? 21.491 -11.333 -28.145 1.00 92.94 224 SER A N 1
ATOM 1815 C CA . SER A 1 224 ? 22.681 -10.611 -27.671 1.00 92.94 224 SER A CA 1
ATOM 1816 C C . SER A 1 224 ? 23.682 -11.547 -26.988 1.00 92.94 224 SER A C 1
ATOM 1818 O O . SER A 1 224 ? 24.893 -11.432 -27.189 1.00 92.94 224 SER A O 1
ATOM 1820 N N . ARG A 1 225 ? 23.182 -12.507 -26.199 1.00 93.00 225 ARG A N 1
ATOM 1821 C CA . ARG A 1 225 ? 24.002 -13.525 -25.535 1.00 93.00 225 ARG A CA 1
ATOM 1822 C C . ARG A 1 225 ? 24.685 -14.440 -26.547 1.00 93.00 225 ARG A C 1
ATOM 1824 O O . ARG A 1 225 ? 25.893 -14.634 -26.433 1.00 93.00 225 ARG A O 1
ATOM 1831 N N . GLU A 1 226 ? 23.946 -14.976 -27.515 1.00 93.06 226 GLU A N 1
ATOM 1832 C CA . GLU A 1 226 ? 24.489 -15.889 -28.527 1.00 93.06 226 GLU A CA 1
ATOM 1833 C C . GLU A 1 226 ? 25.576 -15.207 -29.370 1.00 93.06 226 GLU A C 1
ATOM 1835 O O . GLU A 1 226 ? 26.662 -15.770 -29.529 1.00 93.06 226 GLU A O 1
ATOM 1840 N N . ARG A 1 227 ? 25.366 -13.949 -29.792 1.00 92.44 227 ARG A N 1
ATOM 1841 C CA . ARG A 1 227 ? 26.414 -13.167 -30.476 1.00 92.44 227 ARG A CA 1
ATOM 1842 C C . ARG A 1 227 ? 27.649 -12.976 -29.610 1.00 92.44 227 ARG A C 1
ATOM 1844 O O . ARG A 1 227 ? 28.769 -13.186 -30.069 1.00 92.44 227 ARG A O 1
ATOM 1851 N N . ALA A 1 228 ? 27.470 -12.588 -28.348 1.00 91.50 228 ALA A N 1
ATOM 1852 C CA . ALA A 1 228 ? 28.593 -12.366 -27.442 1.00 91.50 228 ALA A CA 1
ATOM 1853 C C . ALA A 1 228 ? 29.398 -13.654 -27.196 1.00 91.50 228 ALA A C 1
ATOM 1855 O O . ALA A 1 228 ? 30.625 -13.612 -27.105 1.00 91.50 228 ALA A O 1
ATOM 1856 N N . ILE A 1 229 ? 28.727 -14.806 -27.088 1.00 89.88 229 ILE A N 1
ATOM 1857 C CA . ILE A 1 229 ? 29.383 -16.115 -26.971 1.00 89.88 229 ILE A CA 1
ATOM 1858 C C . ILE A 1 229 ? 30.189 -16.419 -28.236 1.00 89.88 229 ILE A C 1
ATOM 1860 O O . ILE A 1 229 ? 31.372 -16.742 -28.124 1.00 89.88 229 ILE A O 1
ATOM 1864 N N . ASN A 1 230 ? 29.588 -16.264 -29.415 1.00 91.31 230 ASN A N 1
ATOM 1865 C CA . ASN A 1 230 ? 30.249 -16.585 -30.675 1.00 91.31 230 ASN A CA 1
ATOM 1866 C C . ASN A 1 230 ? 31.442 -15.659 -30.960 1.00 91.31 230 ASN A C 1
ATOM 1868 O O . ASN A 1 230 ? 32.527 -16.149 -31.256 1.00 91.31 230 ASN A O 1
ATOM 1872 N N . ARG A 1 231 ? 31.308 -14.341 -30.742 1.00 89.75 231 ARG A N 1
ATOM 1873 C CA . ARG A 1 231 ? 32.428 -13.383 -30.851 1.00 89.75 231 ARG A CA 1
ATOM 1874 C C . ARG A 1 231 ? 33.610 -13.777 -29.971 1.00 89.75 231 ARG A C 1
ATOM 1876 O O . ARG A 1 231 ? 34.746 -13.780 -30.433 1.00 89.75 231 ARG A O 1
ATOM 1883 N N . ARG A 1 232 ? 33.347 -14.157 -28.714 1.00 89.19 232 ARG A N 1
ATOM 1884 C CA . ARG A 1 232 ? 34.392 -14.647 -27.799 1.00 89.19 232 ARG A CA 1
ATOM 1885 C C . ARG A 1 232 ? 35.012 -15.955 -28.285 1.00 89.19 232 ARG A C 1
ATOM 1887 O O . ARG A 1 232 ? 36.213 -16.143 -28.131 1.00 89.19 232 ARG A O 1
ATOM 1894 N N . SER A 1 233 ? 34.215 -16.854 -28.859 1.00 88.69 233 SER A N 1
ATOM 1895 C CA . SER A 1 233 ? 34.711 -18.105 -29.435 1.00 88.69 233 SER A CA 1
ATOM 1896 C C . SER A 1 233 ? 35.643 -17.854 -30.622 1.00 88.69 233 SER A C 1
ATOM 1898 O O . SER A 1 233 ? 36.772 -18.336 -30.618 1.00 88.69 233 SER A O 1
ATOM 1900 N N . LEU A 1 234 ? 35.213 -17.028 -31.578 1.00 87.31 234 LEU A N 1
ATOM 1901 C CA . LEU A 1 234 ? 35.994 -16.663 -32.760 1.00 87.31 234 LEU A CA 1
ATOM 1902 C C . LEU A 1 234 ? 37.277 -15.913 -32.389 1.00 87.31 234 LEU A C 1
ATOM 1904 O O . LEU A 1 234 ? 38.330 -16.190 -32.953 1.00 87.31 234 LEU A O 1
ATOM 1908 N N . ALA A 1 235 ? 37.221 -15.000 -31.414 1.00 87.94 235 ALA A N 1
ATOM 1909 C CA . ALA A 1 235 ? 38.408 -14.308 -30.914 1.00 87.94 235 ALA A CA 1
ATOM 1910 C C . ALA A 1 235 ? 39.423 -15.284 -30.297 1.00 87.94 235 ALA A C 1
ATOM 1912 O O . ALA A 1 235 ? 40.609 -15.201 -30.602 1.00 87.94 235 ALA A O 1
ATOM 1913 N N . ARG A 1 236 ? 38.960 -16.254 -29.495 1.00 86.56 236 ARG A N 1
ATOM 1914 C CA . ARG A 1 236 ? 39.826 -17.310 -28.942 1.00 86.56 236 ARG A CA 1
ATOM 1915 C C . ARG A 1 236 ? 40.432 -18.190 -30.030 1.00 86.56 236 ARG A C 1
ATOM 1917 O O . ARG A 1 236 ? 41.619 -18.475 -29.964 1.00 86.56 236 ARG A O 1
ATOM 1924 N N . GLN A 1 237 ? 39.651 -18.583 -31.037 1.00 85.62 237 GLN A N 1
ATOM 1925 C CA . GLN A 1 237 ? 40.161 -19.357 -32.173 1.00 85.62 237 GLN A CA 1
ATOM 1926 C C . GLN A 1 237 ? 41.219 -18.578 -32.958 1.00 85.62 237 GLN A C 1
ATOM 1928 O O . GLN A 1 237 ? 42.272 -19.125 -33.262 1.00 85.62 237 GLN A O 1
ATOM 1933 N N . ARG A 1 238 ? 40.981 -17.289 -33.236 1.00 86.38 238 ARG A N 1
ATOM 1934 C CA . ARG A 1 238 ? 41.962 -16.414 -33.897 1.00 86.38 238 ARG A CA 1
ATOM 1935 C C . ARG A 1 238 ? 43.245 -16.282 -33.083 1.00 86.38 238 ARG A C 1
ATOM 1937 O O . ARG A 1 238 ? 44.319 -16.363 -33.664 1.00 86.38 238 ARG A O 1
ATOM 1944 N N . GLN A 1 239 ? 43.131 -16.130 -31.764 1.00 85.69 239 GLN A N 1
ATOM 1945 C CA . GLN A 1 239 ? 44.291 -16.070 -30.877 1.00 85.69 239 GLN A CA 1
ATOM 1946 C C . GLN A 1 239 ? 45.078 -17.384 -30.896 1.00 85.69 239 GLN A C 1
ATOM 1948 O O . GLN A 1 239 ? 46.284 -17.352 -31.086 1.00 85.69 239 GLN A O 1
ATOM 1953 N N . MET A 1 240 ? 44.403 -18.535 -30.801 1.00 85.81 240 MET A N 1
ATOM 1954 C CA . MET A 1 240 ? 45.062 -19.844 -30.894 1.00 85.81 240 MET A CA 1
ATOM 1955 C C . MET A 1 240 ? 45.779 -20.036 -32.234 1.00 85.81 240 MET A C 1
ATOM 1957 O O . MET A 1 240 ? 46.909 -20.509 -32.257 1.00 85.81 240 MET A O 1
ATOM 1961 N N . ILE A 1 241 ? 45.147 -19.655 -33.350 1.00 84.31 241 ILE A N 1
ATOM 1962 C CA . ILE A 1 241 ? 45.771 -19.725 -34.681 1.00 84.31 241 ILE A CA 1
ATOM 1963 C C . ILE A 1 241 ? 47.000 -18.812 -34.745 1.00 84.31 241 ILE A C 1
ATOM 1965 O O . ILE A 1 241 ? 48.036 -19.226 -35.254 1.00 84.31 241 ILE A O 1
ATOM 1969 N N . PHE A 1 242 ? 46.903 -17.592 -34.214 1.00 84.19 242 PHE A N 1
ATOM 1970 C CA . PHE A 1 242 ? 48.028 -16.661 -34.148 1.00 84.19 242 PHE A CA 1
ATOM 1971 C C . PHE A 1 242 ? 49.182 -17.212 -33.298 1.00 84.19 242 PHE A C 1
ATOM 1973 O O . PHE A 1 242 ? 50.334 -17.150 -33.721 1.00 84.19 242 PHE A O 1
ATOM 1980 N N . ASP A 1 243 ? 48.879 -17.801 -32.140 1.00 79.62 243 ASP A N 1
ATOM 1981 C CA . ASP A 1 243 ? 49.874 -18.393 -31.244 1.00 79.62 243 ASP A CA 1
ATOM 1982 C C . ASP A 1 243 ? 50.564 -19.612 -31.882 1.00 79.62 243 ASP A C 1
ATOM 1984 O O . ASP A 1 243 ? 51.771 -19.779 -31.725 1.00 79.62 243 ASP A O 1
ATOM 1988 N N . LEU A 1 244 ? 49.829 -20.428 -32.651 1.00 79.38 244 LEU A N 1
ATOM 1989 C CA . LEU A 1 244 ? 50.375 -21.563 -33.410 1.00 79.38 244 LEU A CA 1
ATOM 1990 C C . LEU A 1 244 ? 51.206 -21.129 -34.627 1.00 79.38 244 LEU A C 1
ATOM 1992 O O . LEU A 1 244 ? 52.167 -21.805 -34.984 1.00 79.38 244 LEU A O 1
ATOM 1996 N N . ALA A 1 245 ? 50.839 -20.020 -35.273 1.00 77.06 245 ALA A N 1
ATOM 1997 C CA . ALA A 1 245 ? 51.551 -19.470 -36.428 1.00 77.06 245 ALA A CA 1
ATOM 1998 C C . ALA A 1 245 ? 52.780 -18.628 -36.037 1.00 77.06 245 ALA A C 1
ATOM 2000 O O . ALA A 1 245 ? 53.525 -18.176 -36.910 1.00 77.06 245 ALA A O 1
ATOM 2001 N N . ARG A 1 246 ? 53.001 -18.396 -34.737 1.00 73.38 246 ARG A N 1
ATOM 2002 C CA . ARG A 1 246 ? 54.151 -17.652 -34.227 1.00 73.38 246 ARG A CA 1
ATOM 2003 C C . ARG A 1 246 ? 55.425 -18.494 -34.412 1.00 73.38 246 ARG A C 1
ATOM 2005 O O . ARG A 1 246 ? 55.516 -19.573 -33.828 1.00 73.38 246 ARG A O 1
ATOM 2012 N N . PRO A 1 247 ? 56.428 -18.032 -35.183 1.00 65.12 247 PRO A N 1
ATOM 2013 C CA . PRO A 1 247 ? 57.660 -18.791 -35.372 1.00 65.12 247 PRO A CA 1
ATOM 2014 C C . PRO A 1 247 ? 58.387 -18.970 -34.034 1.00 65.12 247 PRO A C 1
ATOM 2016 O O . PRO A 1 247 ? 58.467 -18.038 -33.228 1.00 65.12 247 PRO A O 1
ATOM 2019 N N . ALA A 1 248 ? 58.919 -20.171 -33.795 1.00 63.47 248 ALA A N 1
ATOM 2020 C CA . ALA A 1 248 ? 59.781 -20.428 -32.649 1.00 63.47 248 ALA A CA 1
ATOM 2021 C C . ALA A 1 248 ? 61.009 -19.510 -32.739 1.00 63.47 248 ALA A C 1
ATOM 2023 O O . ALA A 1 248 ? 61.705 -19.510 -33.752 1.00 63.47 248 ALA A O 1
ATOM 2024 N N . ASN A 1 249 ? 61.266 -18.721 -31.691 1.00 55.94 249 ASN A N 1
ATOM 2025 C CA . ASN A 1 249 ? 62.474 -17.901 -31.603 1.00 55.94 249 ASN A CA 1
ATOM 2026 C C . ASN A 1 249 ? 63.710 -18.806 -31.764 1.00 55.94 249 ASN A C 1
ATOM 2028 O O . ASN A 1 249 ? 63.907 -19.693 -30.926 1.00 55.94 249 ASN A O 1
ATOM 2032 N N . PRO A 1 250 ? 64.575 -18.592 -32.772 1.00 53.16 250 PRO A N 1
ATOM 2033 C CA . PRO A 1 250 ? 65.833 -19.308 -32.878 1.00 53.16 250 PRO A CA 1
ATOM 2034 C C . PRO A 1 250 ? 66.857 -18.649 -31.947 1.00 53.16 250 PRO A C 1
ATOM 2036 O O . PRO A 1 250 ? 67.781 -17.978 -32.385 1.00 53.16 250 PRO A O 1
ATOM 2039 N N . THR A 1 251 ? 66.690 -18.824 -30.639 1.00 54.41 251 THR A N 1
ATOM 2040 C CA . THR A 1 251 ? 67.722 -18.499 -29.643 1.00 54.41 251 THR A CA 1
ATOM 2041 C C . THR A 1 251 ? 67.763 -19.583 -28.574 1.00 54.41 251 THR A C 1
ATOM 2043 O O . THR A 1 251 ? 67.437 -19.389 -27.409 1.00 54.41 251 THR A O 1
ATOM 2046 N N . SER A 1 252 ? 68.191 -20.768 -28.998 1.00 53.25 252 SER A N 1
ATOM 2047 C CA . SER A 1 252 ? 68.822 -21.746 -28.113 1.00 53.25 252 SER A CA 1
ATOM 2048 C C . SER A 1 252 ? 69.945 -22.445 -28.877 1.00 53.25 252 SER A C 1
ATOM 2050 O O . SER A 1 252 ? 69.907 -23.639 -29.165 1.00 53.25 252 SER A O 1
ATOM 2052 N N . THR A 1 253 ? 70.968 -21.681 -29.264 1.00 47.47 253 THR A N 1
ATOM 2053 C CA . THR A 1 253 ? 72.277 -22.277 -29.530 1.00 47.47 253 THR A CA 1
ATOM 2054 C C . THR A 1 253 ? 72.865 -22.701 -28.192 1.00 47.47 253 THR A C 1
ATOM 2056 O O . THR A 1 253 ? 73.366 -21.885 -27.422 1.00 47.47 253 THR A O 1
ATOM 2059 N N . ARG A 1 254 ? 72.749 -24.006 -27.925 1.00 49.28 254 ARG A N 1
ATOM 2060 C CA . ARG A 1 254 ? 73.603 -24.784 -27.023 1.00 49.28 254 ARG A CA 1
ATOM 2061 C C . ARG A 1 254 ? 75.064 -24.373 -27.220 1.00 49.28 254 ARG A C 1
ATOM 2063 O O . ARG A 1 254 ? 75.663 -24.730 -28.229 1.00 49.28 254 ARG A O 1
ATOM 2070 N N . THR A 1 255 ? 75.659 -23.716 -26.232 1.00 47.53 255 THR A N 1
ATOM 2071 C CA . THR A 1 255 ? 77.115 -23.716 -26.061 1.00 47.53 255 THR A CA 1
ATOM 2072 C C . THR A 1 255 ? 77.462 -24.909 -25.176 1.00 47.53 255 THR A C 1
ATOM 2074 O O . THR A 1 255 ? 77.492 -24.818 -23.952 1.00 47.53 255 THR A O 1
ATOM 2077 N N . THR A 1 256 ? 77.646 -26.073 -25.798 1.00 49.09 256 THR A N 1
ATOM 2078 C CA . THR A 1 256 ? 78.279 -27.241 -25.172 1.00 49.09 256 THR A CA 1
ATOM 2079 C C . THR A 1 256 ? 79.732 -27.322 -25.642 1.00 49.09 256 THR A C 1
ATOM 2081 O O . THR A 1 256 ? 79.942 -27.677 -26.793 1.00 49.09 256 THR A O 1
ATOM 2084 N N . GLY A 1 257 ? 80.668 -26.986 -24.741 1.00 50.34 257 GLY A N 1
ATOM 2085 C CA . GLY A 1 257 ? 82.033 -27.530 -24.560 1.00 50.34 257 GLY A CA 1
ATOM 2086 C C . GLY A 1 257 ? 83.068 -27.497 -25.700 1.00 50.34 257 GLY A C 1
ATOM 2087 O O . GLY A 1 257 ? 82.830 -28.059 -26.759 1.00 50.34 257 GLY A O 1
ATOM 2088 N N . ALA A 1 258 ? 84.283 -26.994 -25.425 1.00 49.06 258 ALA A N 1
ATOM 2089 C CA . ALA A 1 258 ? 85.447 -27.823 -25.037 1.00 49.06 258 ALA A CA 1
ATOM 2090 C C . ALA A 1 258 ? 86.796 -27.045 -25.062 1.00 49.06 258 ALA A C 1
ATOM 2092 O O . ALA A 1 258 ? 87.071 -26.313 -26.006 1.00 49.06 258 ALA A O 1
ATOM 2093 N N . SER A 1 259 ? 87.571 -27.260 -23.986 1.00 41.22 259 SER A N 1
ATOM 2094 C CA . SER A 1 259 ? 89.029 -27.201 -23.683 1.00 41.22 259 SER A CA 1
ATOM 2095 C C . SER A 1 259 ? 90.052 -27.174 -24.851 1.00 41.22 259 SER A C 1
ATOM 2097 O O . SER A 1 259 ? 89.696 -27.580 -25.956 1.00 41.22 259 SER A O 1
ATOM 2099 N N . PRO A 1 260 ? 91.324 -26.740 -24.653 1.00 60.34 260 PRO A N 1
ATOM 2100 C CA . PRO A 1 260 ? 92.296 -27.209 -23.639 1.00 60.34 260 PRO A CA 1
ATOM 2101 C C . PRO A 1 260 ? 92.712 -26.173 -22.590 1.00 60.34 260 PRO A C 1
ATOM 2103 O O . PRO A 1 260 ? 92.845 -24.981 -22.936 1.00 60.34 260 PRO A O 1
#

Foldseek 3Di:
DDDALQVCVVVVNDVFQAQLQDNPRRHDDLLCLCQPPHPLSVVLLVVLLVVLLVVCVVLLQDPQLSQQLSVQLVCSNVVVCPRDDGPDDAPCVPLSVVQSVQVVVCGNVVLLVLPHRCSSLVSRVVSCVVVVHPDHSVVVSVVSSVSSVVSSVSSSVSSVCSCPDCPGPSVVVLLVVLLVLLVVLVVCPCPLADPVRNVLPVDPSVRLSPDHSVSSVVSSVVSVVRSVVSVVVVVVVVVVVVVVPDDDPPPDPDPDDDDD

pLDDT: mean 89.04, std 11.71, range [41.22, 98.62]

Radius of gyration: 32.47 Å; Cα contacts (8 Å, |Δi|>4): 239; chains: 1; bounding box: 114×46×71 Å

Sequence (260 aa):
MTGVGKFLAIWNRLAKSSCPRCSSCPVEDHLHVPRCSAPTAAAEWSKRHLAFRTWMQTQQTAPEIEAFLFDYLKTVRQPSLGVPTVRAWSRHPHLFRSAISSQATLGAQ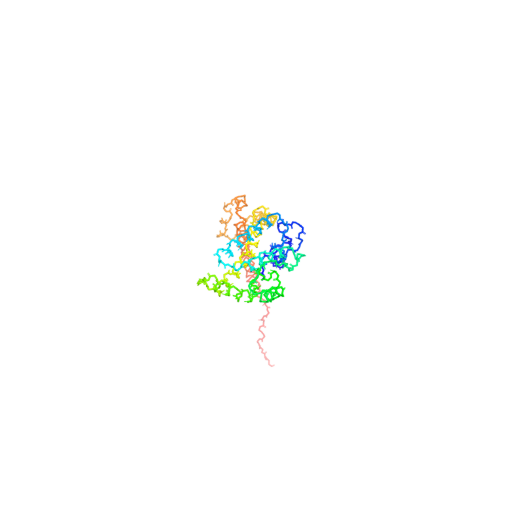GLLEGLVSPNWRHLQALHFSYIGSKKSANLWASRLIQQLIRIGHYMWKDRNRLAHSEDSSWYTARKREIDIGIREQFAMGLMDIPPHSQYLFRDSRDTVLNKSLKDCQHWLRLVSRERAINRRSLARQRQMIFDLARPANPTSTRTTGASP

Organism: NCBI:txid2856

Solvent-accessible surface area (backbone atoms only — not comparable to full-atom values): 14662 Å² total; per-residue (Å²): 139,70,95,34,24,43,52,29,30,75,67,72,73,35,99,59,21,36,34,86,72,35,86,84,35,67,68,19,47,80,72,42,52,73,35,42,80,25,70,69,51,46,53,54,46,53,54,46,54,50,52,50,52,54,48,37,58,76,67,65,50,38,68,44,56,48,54,40,55,59,52,32,52,52,21,48,53,40,63,90,66,49,83,67,85,69,84,59,82,58,98,50,57,69,62,51,52,50,26,50,53,52,31,57,76,56,33,52,62,27,34,38,74,45,51,65,45,70,50,52,35,55,55,36,39,54,41,27,60,72,74,69,46,90,69,56,34,68,60,49,44,58,49,50,35,52,52,35,29,46,45,45,50,49,41,47,51,57,52,46,51,52,49,68,28,80,85,17,72,60,39,48,53,54,43,50,54,47,47,51,53,44,53,52,52,58,72,55,53,70,65,59,48,48,82,92,57,50,67,78,64,70,57,53,72,66,62,47,66,72,42,56,66,68,54,40,52,49,52,46,51,50,53,55,47,46,28,55,52,38,49,54,50,53,52,50,51,52,49,52,52,51,62,70,68,49,76,79,79,93,76,78,82,79,85,76,85,84,85,135

Mean predicted aligned error: 10.78 Å

Secondary structure (DSSP, 8-state):
----HHHHHHTTS-S--S-SS-TT-SS--TTHHHH--SHHHHHHHHHHHHHHHHHHHHTT--HHHHHHHHHHHHTTT-GGG-S-------S-HHHHHHHHHHHHHH-HHHHHTT---HHHHHHHHHHHHHTT----HHHHHHHHHHHHHHHHHHHHHHHHHHHTSTTSHHHHHHHHHHHHHHHHHHHTTTTT--GGGGGGGSS-HHHHHTS-HHHHH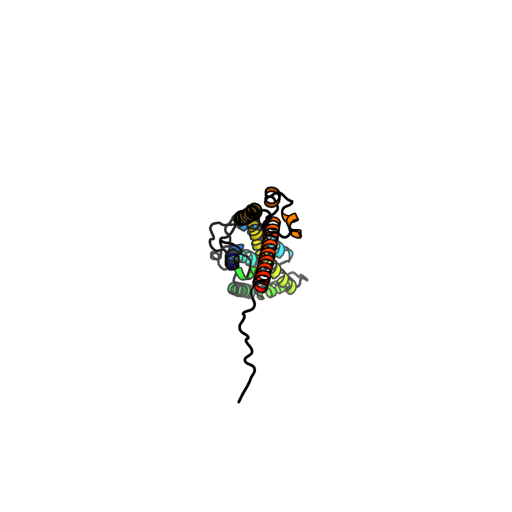HHHHHHHHHHHHHHHHHHHHHHHHHHHHSPPP-----------